Protein AF-A0A9D5JSY5-F1 (afdb_monomer_lite)

Organism: NCBI:txid2044937

Structure (mmCIF, N/CA/C/O backbone):
data_AF-A0A9D5JSY5-F1
#
_entry.id   AF-A0A9D5JSY5-F1
#
loop_
_atom_site.group_PDB
_atom_site.id
_atom_site.type_symbol
_atom_site.label_atom_id
_atom_site.label_alt_id
_atom_site.label_comp_id
_atom_site.label_asym_id
_atom_site.label_entity_id
_atom_site.label_seq_id
_atom_site.pdbx_PDB_ins_code
_atom_site.Cartn_x
_atom_site.Cartn_y
_atom_site.Cartn_z
_atom_site.occupancy
_atom_site.B_iso_or_equiv
_atom_site.auth_seq_id
_atom_site.auth_comp_id
_atom_site.auth_asym_id
_atom_site.auth_atom_id
_atom_site.pdbx_PDB_model_num
ATOM 1 N N . MET A 1 1 ? 16.427 16.796 17.371 1.00 34.31 1 MET A N 1
ATOM 2 C CA . MET A 1 1 ? 15.281 15.910 17.068 1.00 34.31 1 MET A CA 1
ATOM 3 C C . MET A 1 1 ? 15.220 15.735 15.562 1.00 34.31 1 MET A C 1
ATOM 5 O O . MET A 1 1 ? 14.958 16.709 14.866 1.00 34.31 1 MET A O 1
ATOM 9 N N . ALA A 1 2 ? 15.562 14.553 15.049 1.00 29.58 2 ALA A N 1
ATOM 10 C CA . ALA A 1 2 ? 15.506 14.285 13.617 1.00 29.58 2 ALA A CA 1
ATOM 11 C C . ALA A 1 2 ? 14.039 14.309 13.170 1.00 29.58 2 ALA A C 1
ATOM 13 O O . ALA A 1 2 ? 13.229 13.521 13.663 1.00 29.58 2 ALA A O 1
ATOM 14 N N . LYS A 1 3 ? 13.684 15.231 12.267 1.00 28.62 3 LYS A N 1
ATOM 15 C CA . LYS A 1 3 ? 12.436 15.131 11.511 1.00 28.62 3 LYS A CA 1
ATOM 16 C C . LYS A 1 3 ? 12.515 13.797 10.770 1.00 28.62 3 LYS A C 1
ATOM 18 O O . LYS A 1 3 ? 13.276 13.688 9.816 1.00 28.62 3 LYS A O 1
ATOM 23 N N . LYS A 1 4 ? 11.788 12.774 11.237 1.00 30.14 4 LYS A N 1
ATOM 24 C CA . LYS A 1 4 ? 11.499 11.594 10.416 1.00 30.14 4 LYS A CA 1
ATOM 25 C C . LYS A 1 4 ? 10.895 12.149 9.136 1.00 30.14 4 LYS A C 1
ATOM 27 O O . LYS A 1 4 ? 9.789 12.689 9.187 1.00 30.14 4 LYS A O 1
ATOM 32 N N . SER A 1 5 ? 11.650 12.108 8.037 1.00 33.50 5 SER A N 1
ATOM 33 C CA . SER A 1 5 ? 11.056 12.351 6.735 1.00 33.50 5 SER A CA 1
ATOM 34 C C . SER A 1 5 ? 9.913 11.348 6.651 1.00 33.50 5 SER A C 1
ATOM 36 O O . SER A 1 5 ? 10.078 10.162 6.955 1.00 33.50 5 SER A O 1
ATOM 38 N N . GLN A 1 6 ? 8.702 11.844 6.421 1.00 36.25 6 GL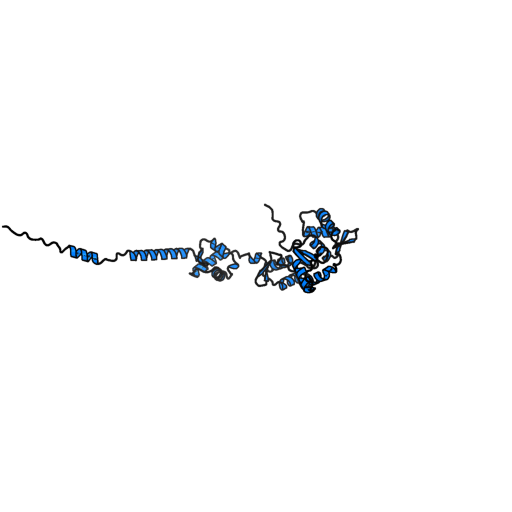N A N 1
ATOM 39 C CA . GLN A 1 6 ? 7.595 10.976 6.075 1.00 36.25 6 GLN A CA 1
ATOM 40 C C . GLN A 1 6 ? 7.955 10.413 4.702 1.00 36.25 6 GLN A C 1
ATOM 42 O O . GLN A 1 6 ? 7.540 10.953 3.684 1.00 36.25 6 GLN A O 1
ATOM 47 N N . GLN A 1 7 ? 8.794 9.372 4.680 1.00 40.00 7 GLN A N 1
ATOM 48 C CA . GLN A 1 7 ? 8.846 8.436 3.573 1.00 40.00 7 GLN A CA 1
ATOM 49 C C . GLN A 1 7 ? 7.391 8.080 3.287 1.00 40.00 7 GLN A C 1
ATOM 51 O O . GLN A 1 7 ? 6.660 7.654 4.187 1.00 40.00 7 GLN A O 1
ATOM 56 N N . SER A 1 8 ? 6.951 8.380 2.067 1.00 52.75 8 SER A N 1
ATOM 57 C CA . SER A 1 8 ? 5.656 7.978 1.546 1.00 52.75 8 SER A CA 1
ATOM 58 C C . SER A 1 8 ? 5.491 6.497 1.851 1.00 52.75 8 SER A C 1
ATOM 60 O O . SER A 1 8 ? 6.208 5.671 1.304 1.00 52.75 8 SER A O 1
ATOM 62 N N . SER A 1 9 ? 4.591 6.155 2.766 1.00 61.28 9 SER A N 1
ATOM 63 C CA . SER A 1 9 ? 4.388 4.784 3.242 1.00 61.28 9 SER A CA 1
ATOM 64 C C . SER A 1 9 ? 3.683 3.892 2.207 1.00 61.28 9 SER A C 1
ATOM 66 O O . SER A 1 9 ? 2.909 3.014 2.582 1.00 61.28 9 SER A O 1
ATOM 68 N N . GLY A 1 10 ? 3.846 4.205 0.923 1.00 66.25 10 GLY A N 1
ATOM 69 C CA . GLY A 1 10 ? 3.377 3.419 -0.204 1.00 66.25 10 GLY A CA 1
ATOM 70 C C . GLY A 1 10 ? 4.523 2.621 -0.826 1.00 66.25 10 GLY A C 1
ATOM 71 O O . GLY A 1 10 ? 5.670 2.781 -0.408 1.00 66.25 10 GLY A O 1
ATOM 72 N N . PRO A 1 11 ? 4.215 1.782 -1.827 1.00 79.56 11 PRO A N 1
ATOM 73 C CA . PRO A 1 11 ? 5.212 0.957 -2.494 1.00 79.56 11 PRO A CA 1
ATOM 74 C C . PRO A 1 11 ? 6.314 1.831 -3.091 1.00 79.56 11 PRO A C 1
ATOM 76 O O . PRO A 1 11 ? 6.034 2.762 -3.848 1.00 79.56 11 PRO A O 1
ATOM 79 N N . SER A 1 12 ? 7.556 1.533 -2.734 1.00 83.88 12 SER A N 1
ATOM 80 C CA . SER A 1 12 ? 8.729 2.267 -3.197 1.00 83.88 12 SER A CA 1
ATOM 81 C C . SER A 1 12 ? 9.326 1.611 -4.441 1.00 83.88 12 SER A C 1
ATOM 83 O O . SER A 1 12 ? 9.603 0.407 -4.464 1.00 83.88 12 SER A O 1
ATOM 85 N N . TYR A 1 13 ? 9.523 2.412 -5.486 1.00 86.31 13 TYR A N 1
ATOM 86 C CA . TYR A 1 13 ? 10.281 2.011 -6.668 1.00 86.31 13 TYR A CA 1
ATOM 87 C C . TYR A 1 13 ? 11.777 2.132 -6.398 1.00 86.31 13 TYR A C 1
ATOM 89 O O . TYR A 1 13 ? 12.223 3.055 -5.711 1.00 86.31 13 TYR A O 1
ATOM 97 N N . SER A 1 14 ? 12.564 1.229 -6.981 1.00 90.69 14 SER A N 1
ATOM 98 C CA . SER A 1 14 ? 13.990 1.497 -7.148 1.00 90.69 14 SER A CA 1
ATOM 99 C C . SER A 1 14 ? 14.195 2.620 -8.170 1.00 90.69 14 SER A C 1
ATOM 101 O O . SER A 1 14 ? 13.324 2.898 -8.995 1.00 90.69 14 SER A O 1
ATOM 103 N N . LEU A 1 15 ? 15.372 3.246 -8.157 1.00 91.94 15 LEU A N 1
ATOM 104 C CA . LEU A 1 15 ? 15.733 4.235 -9.173 1.00 91.94 15 LEU A CA 1
ATOM 105 C C . LEU A 1 15 ? 15.670 3.646 -10.593 1.00 91.94 15 LEU A C 1
ATOM 107 O O . LEU A 1 15 ? 15.168 4.284 -11.511 1.00 91.94 15 LEU A O 1
ATOM 111 N N . LEU A 1 16 ? 16.123 2.401 -10.763 1.00 93.19 16 LEU A N 1
ATOM 112 C CA . LEU A 1 16 ? 16.048 1.699 -12.043 1.00 93.19 16 LEU A CA 1
ATOM 113 C C . LEU A 1 16 ? 14.594 1.510 -12.498 1.00 93.19 16 LEU A C 1
ATOM 115 O O . LEU A 1 16 ? 14.282 1.746 -13.661 1.00 93.19 16 LEU A O 1
ATOM 119 N N . ALA A 1 17 ? 13.716 1.089 -11.586 1.00 91.88 17 ALA A N 1
ATOM 120 C CA . ALA A 1 17 ? 12.298 0.897 -11.866 1.00 91.88 17 ALA A CA 1
ATOM 121 C C . ALA A 1 17 ? 11.601 2.214 -12.228 1.00 91.88 17 ALA A C 1
ATOM 123 O O . ALA A 1 17 ? 10.789 2.232 -13.150 1.00 91.88 17 ALA A O 1
ATOM 124 N N . LEU A 1 18 ? 11.949 3.314 -11.548 1.00 92.12 18 LEU A N 1
ATOM 125 C CA . LEU A 1 18 ? 11.434 4.639 -11.886 1.00 92.12 18 LEU A CA 1
ATOM 126 C C . LEU A 1 18 ? 11.835 5.029 -13.314 1.00 92.12 18 LEU A C 1
ATOM 128 O O . LEU A 1 18 ? 10.960 5.318 -14.119 1.00 92.12 18 LEU A O 1
ATOM 132 N N . LEU A 1 19 ? 13.122 4.929 -13.663 1.00 94.25 19 LEU A N 1
ATOM 133 C CA . LEU A 1 19 ? 13.606 5.262 -15.010 1.00 94.25 19 LEU A CA 1
ATOM 134 C C . LEU A 1 19 ? 12.947 4.408 -16.101 1.00 94.25 19 LEU A C 1
ATOM 136 O O . LEU A 1 19 ? 12.544 4.933 -17.139 1.00 94.25 19 LEU A O 1
ATOM 140 N N . LYS A 1 20 ? 12.800 3.095 -15.869 1.00 94.12 20 LYS A N 1
ATOM 141 C CA . LYS A 1 20 ? 12.097 2.217 -16.815 1.00 94.12 20 LYS A CA 1
ATOM 142 C C . LYS A 1 20 ? 10.648 2.644 -17.003 1.00 94.12 20 LYS A C 1
ATOM 144 O O . LYS A 1 20 ? 10.174 2.713 -18.127 1.00 94.12 20 LYS A O 1
ATOM 149 N N . ARG A 1 21 ? 9.948 2.944 -15.912 1.00 90.38 21 ARG A N 1
ATOM 150 C CA . ARG A 1 21 ? 8.556 3.390 -15.945 1.00 90.38 21 ARG A CA 1
ATOM 151 C C . ARG A 1 21 ? 8.402 4.699 -16.721 1.00 90.38 21 ARG A C 1
ATOM 153 O O . ARG A 1 21 ? 7.521 4.785 -17.567 1.00 90.38 21 ARG A O 1
ATOM 160 N N . THR A 1 22 ? 9.253 5.688 -16.462 1.00 91.12 22 THR A N 1
ATOM 161 C CA . THR A 1 22 ? 9.218 6.983 -17.156 1.00 91.12 22 THR A CA 1
ATOM 162 C C . THR A 1 22 ? 9.402 6.797 -18.660 1.00 91.12 22 THR A C 1
ATOM 164 O O . THR A 1 22 ? 8.579 7.257 -19.445 1.00 91.12 22 THR A O 1
ATOM 1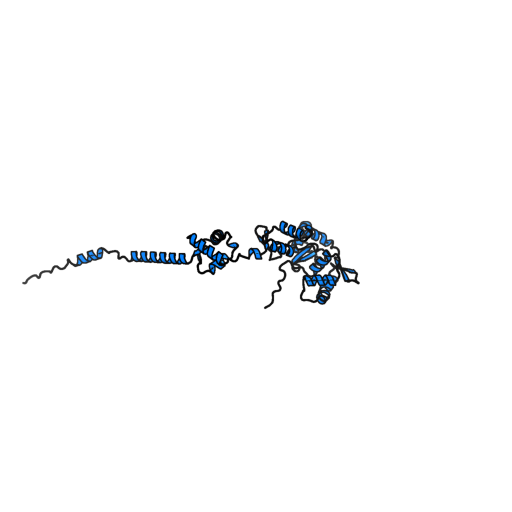67 N N . LEU A 1 23 ? 10.407 6.021 -19.074 1.00 92.75 23 LEU A N 1
ATOM 168 C CA . LEU A 1 23 ? 10.639 5.738 -20.493 1.00 92.75 23 LEU A CA 1
ATOM 169 C C . LEU A 1 23 ? 9.567 4.850 -21.127 1.00 92.75 23 LEU A C 1
ATOM 171 O O . LEU A 1 23 ? 9.341 4.944 -22.327 1.00 92.75 23 LEU A O 1
ATOM 175 N N . PHE A 1 24 ? 8.889 4.004 -20.353 1.00 89.88 24 PHE A N 1
ATOM 176 C CA . PHE A 1 24 ? 7.738 3.261 -20.857 1.00 89.88 24 PHE A CA 1
ATOM 177 C C . PHE A 1 24 ? 6.562 4.197 -21.169 1.00 89.88 24 PHE A C 1
ATOM 179 O O . PHE A 1 24 ? 5.918 4.043 -22.199 1.00 89.88 24 PHE A O 1
ATOM 186 N N . LEU A 1 25 ? 6.294 5.175 -20.297 1.00 87.00 25 LEU A N 1
ATOM 187 C CA . LEU A 1 25 ? 5.181 6.117 -20.457 1.00 87.00 25 LEU A CA 1
ATOM 188 C C . LEU A 1 25 ? 5.419 7.145 -21.570 1.00 87.00 25 LEU A C 1
ATOM 190 O O . LEU A 1 25 ? 4.466 7.541 -22.236 1.00 87.00 25 LEU A O 1
ATOM 194 N N . HIS A 1 26 ? 6.666 7.583 -21.756 1.00 88.56 26 HIS A N 1
ATOM 195 C CA . HIS A 1 26 ? 7.022 8.623 -22.728 1.00 88.56 26 HIS A CA 1
ATOM 196 C C . HIS A 1 26 ? 7.614 8.083 -24.036 1.00 88.56 26 HIS A C 1
ATOM 198 O O . HIS A 1 26 ? 7.855 8.869 -24.946 1.00 88.56 26 HIS A O 1
ATOM 204 N N . GLU A 1 27 ? 7.846 6.768 -24.137 1.00 88.62 27 GLU A N 1
ATOM 205 C CA . GLU A 1 27 ? 8.573 6.053 -25.207 1.00 88.62 27 GLU A CA 1
ATOM 206 C C . GLU A 1 27 ? 10.061 6.435 -25.330 1.00 88.62 27 GLU A C 1
ATOM 208 O O . GLU A 1 27 ? 10.935 5.565 -25.425 1.00 88.62 27 GLU A O 1
ATOM 213 N N . THR A 1 28 ? 10.356 7.732 -25.287 1.00 91.81 28 THR A N 1
ATOM 214 C CA . THR A 1 28 ? 11.687 8.334 -25.294 1.00 91.81 28 THR A CA 1
ATOM 215 C C . THR A 1 28 ? 11.740 9.506 -24.322 1.00 91.81 28 THR A C 1
ATOM 217 O O . THR A 1 28 ? 10.750 10.215 -24.167 1.00 91.81 28 THR A O 1
ATOM 220 N N . SER A 1 29 ? 12.888 9.750 -23.698 1.00 94.00 29 SER A N 1
ATOM 221 C CA . SER A 1 29 ? 13.100 10.949 -22.879 1.00 94.00 29 SER A CA 1
ATOM 222 C C . SER A 1 29 ? 14.578 11.317 -22.856 1.00 94.00 29 SER A C 1
ATOM 224 O O . SER A 1 29 ? 15.447 10.447 -22.995 1.00 94.00 29 SER A O 1
ATOM 226 N N . ASN A 1 30 ? 14.865 12.610 -22.726 1.00 94.44 30 ASN A N 1
ATOM 227 C CA . ASN A 1 30 ? 16.237 13.085 -22.606 1.00 94.44 30 ASN A CA 1
ATOM 228 C C . ASN A 1 30 ? 16.751 12.937 -21.165 1.00 94.44 30 ASN A C 1
ATOM 230 O O . ASN A 1 30 ? 16.009 12.713 -20.208 1.00 94.44 30 ASN A O 1
ATOM 234 N N . LEU A 1 31 ? 18.067 13.046 -21.008 1.00 93.56 31 LEU A N 1
ATOM 235 C CA . LEU A 1 31 ? 18.718 12.856 -19.715 1.00 93.56 31 LEU A CA 1
ATOM 236 C C . LEU A 1 31 ? 18.277 13.880 -18.645 1.00 93.56 31 LEU A C 1
ATOM 238 O O . LEU A 1 31 ? 18.272 13.545 -17.460 1.00 93.56 31 LEU A O 1
ATOM 242 N N . ASP A 1 32 ? 17.928 15.104 -19.046 1.00 93.44 32 ASP A N 1
ATOM 243 C CA . ASP A 1 32 ? 17.522 16.173 -18.127 1.00 93.44 32 ASP A CA 1
ATOM 244 C C . ASP A 1 32 ? 16.113 15.936 -17.565 1.00 93.44 32 ASP A C 1
ATOM 246 O O . ASP A 1 32 ? 15.929 15.995 -16.351 1.00 93.44 32 ASP A O 1
ATOM 250 N N . GLU A 1 33 ? 15.157 15.553 -18.411 1.00 93.81 33 GLU A N 1
ATOM 251 C CA . GLU A 1 33 ? 13.797 15.155 -18.018 1.00 93.81 33 GLU A CA 1
ATOM 252 C C . GLU A 1 33 ? 13.808 13.948 -17.075 1.00 93.81 33 GLU A C 1
ATOM 254 O O . GLU A 1 33 ? 13.114 13.927 -16.058 1.00 93.81 33 GLU A O 1
ATOM 259 N N . LEU A 1 34 ? 14.642 12.945 -17.367 1.00 94.19 34 LEU A N 1
ATOM 260 C CA . LEU A 1 34 ? 14.797 11.785 -16.491 1.00 94.19 34 LEU A CA 1
ATOM 261 C C . LEU A 1 34 ? 15.370 12.179 -15.124 1.00 94.19 34 LEU A C 1
ATOM 263 O O . LEU A 1 34 ? 14.953 11.632 -14.103 1.00 94.19 34 LEU A O 1
ATOM 267 N N . ALA A 1 35 ? 16.323 13.112 -15.081 1.00 94.75 35 ALA A N 1
ATOM 268 C CA . ALA A 1 35 ? 16.857 13.626 -13.824 1.00 94.75 35 ALA A CA 1
ATOM 269 C C . ALA A 1 35 ? 15.815 14.447 -13.048 1.00 94.75 35 ALA A C 1
ATOM 271 O O . ALA A 1 35 ? 15.782 14.361 -11.817 1.00 94.75 35 ALA A O 1
ATOM 272 N N . GLU A 1 36 ? 14.958 15.192 -13.749 1.00 93.81 36 GLU A N 1
ATOM 273 C CA . GLU A 1 36 ? 13.850 15.941 -13.158 1.00 93.81 36 GLU A CA 1
ATOM 274 C C . GLU A 1 36 ? 12.823 15.015 -12.505 1.00 93.81 36 GLU A C 1
ATOM 276 O O . GLU A 1 36 ? 12.535 15.148 -11.314 1.00 93.81 36 GLU A O 1
ATOM 281 N N . GLU A 1 37 ? 12.376 13.992 -13.231 1.00 92.31 37 GLU A N 1
ATOM 282 C CA . GLU A 1 37 ? 11.442 12.995 -12.710 1.00 92.31 37 GLU A CA 1
ATOM 283 C C . GLU A 1 37 ? 12.036 12.251 -11.503 1.00 92.31 37 GLU A C 1
ATOM 285 O O . GLU A 1 37 ? 11.366 12.016 -10.492 1.00 92.31 37 GLU A O 1
ATOM 290 N N . VAL A 1 38 ? 13.330 11.917 -11.562 1.00 92.94 38 VAL A N 1
ATOM 291 C CA . VAL A 1 38 ? 14.023 11.310 -10.424 1.00 92.94 38 VAL A CA 1
ATOM 292 C C . VAL A 1 38 ? 14.009 12.241 -9.227 1.00 92.94 38 VAL A C 1
ATOM 294 O O . VAL A 1 38 ? 13.643 11.765 -8.162 1.00 92.94 38 VAL A O 1
ATOM 297 N N . HIS A 1 39 ? 14.350 13.521 -9.386 1.00 93.19 39 HIS A N 1
ATOM 298 C CA . HIS A 1 39 ? 14.345 14.514 -8.308 1.00 93.19 39 HIS A CA 1
ATOM 299 C C . HIS A 1 39 ? 12.951 14.695 -7.678 1.00 93.19 39 HIS A C 1
ATOM 301 O O . HIS A 1 39 ? 12.804 14.751 -6.452 1.00 93.19 39 HIS A O 1
ATOM 307 N N . ASP A 1 40 ? 11.900 14.734 -8.494 1.00 89.81 40 ASP A N 1
ATOM 308 C CA . ASP A 1 40 ? 10.530 14.952 -8.028 1.00 89.81 40 ASP A CA 1
ATOM 309 C C . ASP A 1 40 ? 9.961 13.772 -7.235 1.00 89.81 40 ASP A C 1
ATOM 311 O O . ASP A 1 40 ? 9.174 13.965 -6.291 1.00 89.81 40 ASP A O 1
ATOM 315 N N . TYR A 1 41 ? 10.407 12.555 -7.547 1.00 85.56 41 TYR A N 1
ATOM 316 C CA . TYR A 1 41 ? 9.988 11.339 -6.853 1.00 85.56 41 TYR A CA 1
ATOM 317 C C . TYR A 1 41 ? 10.941 10.908 -5.732 1.00 85.56 41 TYR A C 1
ATOM 319 O O . TYR A 1 41 ? 10.486 10.408 -4.698 1.00 85.56 41 TYR A O 1
ATOM 327 N N . MET A 1 42 ? 12.249 11.107 -5.888 1.00 87.69 42 MET A N 1
ATOM 328 C CA . MET A 1 42 ? 13.295 10.690 -4.950 1.00 87.69 42 MET A CA 1
ATOM 329 C C . MET A 1 42 ? 14.484 11.672 -4.938 1.00 87.69 42 MET A C 1
ATOM 331 O O . MET A 1 42 ? 14.637 12.504 -5.807 1.00 87.69 42 MET A O 1
ATOM 335 N N . LEU A 1 43 ? 15.352 11.619 -3.922 1.00 88.94 43 LEU A N 1
ATOM 336 C CA . LEU A 1 43 ? 16.570 12.459 -3.866 1.00 88.94 43 LEU A CA 1
ATOM 337 C C . LEU A 1 43 ? 16.339 13.992 -3.925 1.00 88.94 43 LEU A C 1
ATOM 339 O O . LEU A 1 43 ? 17.220 14.725 -4.363 1.00 88.94 43 LEU A O 1
ATOM 343 N N . LYS A 1 44 ? 15.197 14.488 -3.421 1.00 89.88 44 LYS A N 1
ATOM 344 C CA . LYS A 1 44 ? 14.819 15.927 -3.353 1.00 89.88 44 LYS A CA 1
ATOM 345 C C . LYS A 1 44 ? 15.832 16.847 -2.665 1.00 89.88 44 LYS A C 1
ATOM 347 O O . LYS A 1 44 ? 15.691 18.064 -2.676 1.00 89.88 44 LYS A O 1
ATOM 352 N N . ASP A 1 45 ? 16.772 16.263 -1.938 1.00 91.00 45 ASP A N 1
ATOM 353 C CA . ASP A 1 45 ? 17.835 16.942 -1.213 1.00 91.00 45 ASP A CA 1
ATOM 354 C C . ASP A 1 45 ? 19.112 17.145 -2.046 1.00 91.00 45 ASP A C 1
ATOM 356 O O . ASP A 1 45 ? 20.022 17.839 -1.591 1.00 91.00 45 ASP A O 1
ATOM 360 N N . GLN A 1 46 ? 19.192 16.569 -3.248 1.00 90.94 46 GLN A N 1
ATOM 361 C CA . GLN A 1 46 ? 20.357 16.645 -4.133 1.00 90.94 46 GLN A CA 1
ATOM 362 C C . GLN A 1 46 ? 20.098 17.585 -5.312 1.00 90.94 46 GLN A C 1
ATOM 364 O O . GLN A 1 46 ? 18.959 17.777 -5.729 1.00 90.94 46 GLN A O 1
ATOM 369 N N . SER A 1 47 ? 21.155 18.188 -5.863 1.00 93.00 47 SER A N 1
ATOM 370 C CA . SER A 1 47 ? 21.008 19.028 -7.057 1.00 93.00 47 SER A CA 1
ATOM 371 C C . SER A 1 47 ? 20.752 18.181 -8.306 1.00 93.00 47 SER A C 1
ATOM 373 O O . SER A 1 47 ? 21.231 17.049 -8.403 1.00 93.00 47 SER A O 1
ATOM 375 N N . TYR A 1 48 ? 20.061 18.756 -9.297 1.00 92.06 48 TYR A N 1
ATOM 376 C CA . TYR A 1 48 ? 19.806 18.100 -10.585 1.00 92.06 48 TYR A CA 1
ATOM 377 C C . TYR A 1 48 ? 21.088 17.574 -11.244 1.00 92.06 48 TYR A C 1
ATOM 379 O O . TYR A 1 48 ? 21.132 16.418 -11.652 1.00 92.06 48 TYR A O 1
ATOM 387 N N . GLU A 1 49 ? 22.166 18.367 -11.256 1.00 92.56 49 GLU A N 1
ATOM 388 C CA . GLU A 1 49 ? 23.470 17.947 -11.800 1.00 92.56 49 GLU A CA 1
ATOM 389 C C . GLU A 1 49 ? 24.035 16.710 -11.080 1.00 92.56 49 GLU A C 1
ATOM 391 O O . GLU A 1 49 ? 24.538 15.785 -11.711 1.00 92.56 49 GLU A O 1
ATOM 396 N N . GLN A 1 50 ? 23.904 16.636 -9.750 1.00 93.19 50 GLN A N 1
ATOM 397 C CA . GLN A 1 50 ? 24.364 15.471 -8.991 1.00 93.19 50 GLN A CA 1
ATOM 398 C C . GLN A 1 50 ? 23.523 14.230 -9.288 1.00 93.19 50 GLN A C 1
ATOM 400 O O . GLN A 1 50 ? 24.082 13.139 -9.406 1.00 93.19 50 GLN A O 1
ATOM 405 N N . ILE A 1 51 ? 22.201 14.387 -9.398 1.00 93.81 51 ILE A N 1
ATOM 406 C CA . ILE A 1 51 ? 21.277 13.297 -9.737 1.00 93.81 51 ILE A CA 1
ATOM 407 C C . ILE A 1 51 ? 21.612 12.742 -11.124 1.00 93.81 51 ILE A C 1
ATOM 409 O O . ILE A 1 51 ? 21.791 11.528 -11.281 1.00 93.81 51 ILE A O 1
ATOM 413 N N . LYS A 1 52 ? 21.772 13.645 -12.093 1.00 93.50 52 LYS A N 1
ATOM 414 C CA . LYS A 1 52 ? 22.133 13.357 -13.479 1.00 93.50 52 LYS A CA 1
ATOM 415 C C . LYS A 1 52 ? 23.441 12.568 -13.575 1.00 93.50 52 LYS A C 1
ATOM 417 O O . LYS A 1 52 ? 23.423 11.417 -14.015 1.00 93.50 52 LYS A O 1
ATOM 422 N N . ASP A 1 53 ? 24.540 13.135 -13.082 1.00 93.12 53 ASP A N 1
ATOM 423 C CA . ASP A 1 53 ? 25.886 12.593 -13.306 1.00 93.12 53 ASP A CA 1
ATOM 424 C C . ASP A 1 53 ? 26.194 11.364 -12.441 1.00 93.12 53 ASP A C 1
ATOM 426 O O . ASP A 1 53 ? 26.891 10.441 -12.870 1.00 93.12 53 ASP A O 1
ATOM 430 N N . ARG A 1 54 ? 25.708 11.329 -11.191 1.00 93.88 54 ARG A N 1
ATOM 431 C CA . ARG A 1 54 ? 26.067 10.253 -10.247 1.00 93.88 54 ARG A CA 1
ATOM 432 C C . ARG A 1 54 ? 25.132 9.057 -10.295 1.00 93.88 54 ARG A C 1
ATOM 434 O O . ARG A 1 54 ? 25.564 7.967 -9.916 1.00 93.88 54 ARG A O 1
ATOM 441 N N . TYR A 1 55 ? 23.883 9.239 -10.719 1.00 94.06 55 TYR A N 1
ATOM 442 C CA . TYR A 1 55 ? 22.874 8.187 -10.616 1.00 94.06 55 TYR A CA 1
ATOM 443 C C . TYR A 1 55 ? 22.224 7.859 -11.954 1.00 94.06 55 TYR A C 1
ATOM 445 O O . TYR A 1 55 ? 22.305 6.706 -12.377 1.00 94.06 55 TYR A O 1
ATOM 453 N N . VAL A 1 56 ? 21.624 8.838 -12.636 1.00 94.56 56 VAL A N 1
ATOM 454 C CA . VAL A 1 56 ? 20.852 8.575 -13.861 1.00 94.56 56 VAL A CA 1
ATOM 455 C C . VAL A 1 56 ? 21.768 8.112 -14.989 1.00 94.56 56 VAL A C 1
ATOM 457 O O . VAL A 1 56 ? 21.629 6.985 -15.469 1.00 94.56 56 VAL A O 1
ATOM 460 N N . GLN A 1 57 ? 22.767 8.917 -15.354 1.00 94.31 57 GLN A N 1
ATOM 461 C CA . GLN A 1 57 ? 23.663 8.608 -16.466 1.00 94.31 57 GLN A CA 1
ATOM 462 C C . GLN A 1 57 ? 24.396 7.263 -16.279 1.00 94.31 57 GLN A C 1
ATOM 464 O O . GLN A 1 57 ? 24.372 6.449 -17.209 1.00 94.31 57 GLN A O 1
ATOM 469 N N . PRO A 1 58 ? 24.978 6.932 -15.105 1.00 94.88 58 PRO A N 1
ATOM 470 C CA . PRO A 1 58 ? 25.618 5.634 -14.907 1.00 94.88 58 PRO A CA 1
ATOM 471 C C . PRO A 1 58 ? 24.663 4.442 -15.012 1.00 94.88 58 PRO A C 1
ATOM 473 O O . PRO A 1 58 ? 25.098 3.370 -15.430 1.00 94.88 58 PRO A O 1
ATOM 476 N N . ILE A 1 59 ? 23.393 4.586 -14.619 1.00 94.44 59 ILE A N 1
ATOM 477 C CA . ILE A 1 59 ? 22.405 3.503 -14.726 1.00 94.44 59 ILE A CA 1
ATOM 478 C C . ILE A 1 59 ? 22.033 3.259 -16.185 1.00 94.44 59 ILE A C 1
ATOM 480 O O . ILE A 1 59 ? 22.032 2.103 -16.610 1.00 94.44 59 ILE A O 1
ATOM 484 N N . LEU A 1 60 ? 21.778 4.330 -16.941 1.00 94.31 60 LEU A N 1
ATOM 485 C CA . LEU A 1 60 ? 21.421 4.247 -18.358 1.00 94.31 60 LEU A CA 1
ATOM 486 C C . LEU A 1 60 ? 22.519 3.558 -19.182 1.00 94.31 60 LEU A C 1
ATOM 488 O O . LEU A 1 60 ? 22.223 2.672 -19.973 1.00 94.31 60 LEU A O 1
ATOM 492 N N . HIS A 1 61 ? 23.792 3.870 -18.922 1.00 93.75 61 HIS A N 1
ATOM 493 C CA . HIS A 1 61 ? 24.916 3.269 -19.652 1.00 93.75 61 HIS A CA 1
ATOM 494 C C . HIS A 1 61 ? 25.235 1.826 -19.234 1.00 93.75 61 HIS A C 1
ATOM 496 O O . HIS A 1 61 ? 25.773 1.055 -20.027 1.00 93.75 61 HIS A O 1
ATOM 502 N N . LYS A 1 62 ? 24.980 1.452 -17.972 1.00 93.19 62 LYS A N 1
ATOM 503 C CA . LYS A 1 62 ? 25.351 0.125 -17.446 1.00 93.19 62 LYS A CA 1
ATOM 504 C C . LYS A 1 62 ? 24.272 -0.930 -17.642 1.00 93.19 62 LYS A C 1
ATOM 506 O O . LYS A 1 62 ? 24.603 -2.115 -17.619 1.00 93.19 62 LYS A O 1
ATOM 511 N N . ASN A 1 63 ? 23.003 -0.536 -17.751 1.00 92.31 63 ASN A N 1
ATOM 512 C CA . ASN A 1 63 ? 21.899 -1.485 -17.821 1.00 92.31 63 ASN A CA 1
ATOM 513 C C . ASN A 1 63 ? 21.427 -1.683 -19.276 1.00 92.31 63 ASN A C 1
ATOM 515 O O . ASN A 1 63 ? 21.002 -0.717 -19.907 1.00 92.31 63 ASN A O 1
ATOM 519 N N . PRO A 1 64 ? 21.423 -2.927 -19.795 1.00 92.12 64 PRO A N 1
ATOM 520 C CA . PRO A 1 64 ? 21.000 -3.230 -21.166 1.00 92.12 64 PRO A CA 1
ATOM 521 C C . PRO A 1 64 ? 19.505 -2.989 -21.436 1.00 92.12 64 PRO A C 1
ATOM 523 O O . PRO A 1 64 ? 19.067 -3.095 -22.582 1.00 92.12 64 PRO A O 1
ATOM 526 N N . SER A 1 65 ? 18.702 -2.666 -20.416 1.00 92.00 65 SER A N 1
ATOM 527 C CA . SER A 1 65 ? 17.305 -2.266 -20.595 1.00 92.00 65 SER A CA 1
ATOM 528 C C . SER A 1 65 ? 17.146 -0.910 -21.285 1.00 92.00 65 SER A C 1
ATOM 530 O O . SER A 1 65 ? 16.039 -0.574 -21.698 1.00 92.00 65 SER A O 1
ATOM 532 N N . PHE A 1 66 ? 18.219 -0.122 -21.376 1.00 93.75 66 PHE A N 1
ATOM 533 C CA . PHE A 1 66 ? 18.212 1.203 -21.983 1.00 93.75 66 PHE A CA 1
ATOM 534 C C . PHE A 1 66 ? 19.064 1.228 -23.245 1.00 93.75 66 PHE A C 1
ATOM 536 O O . PHE A 1 66 ? 20.098 0.567 -23.344 1.00 93.75 66 PHE A O 1
ATOM 543 N N . ARG A 1 67 ? 18.616 2.015 -24.217 1.00 93.50 67 ARG A N 1
ATOM 544 C CA . ARG A 1 67 ? 19.345 2.280 -25.449 1.00 93.50 67 ARG A CA 1
ATOM 545 C C . ARG A 1 67 ? 19.264 3.760 -25.771 1.00 93.50 67 ARG A C 1
ATOM 547 O O . ARG A 1 67 ? 18.177 4.332 -25.790 1.00 93.50 67 ARG A O 1
ATOM 554 N N . GLU A 1 68 ? 20.412 4.335 -26.076 1.00 92.94 68 GLU A N 1
ATOM 555 C CA . GLU A 1 68 ? 20.506 5.674 -26.632 1.00 92.94 68 GLU A CA 1
ATOM 556 C C . GLU A 1 68 ? 20.061 5.655 -28.101 1.00 92.94 68 GLU A C 1
ATOM 558 O O . GLU A 1 68 ? 20.464 4.785 -28.884 1.00 92.94 68 GLU A O 1
ATOM 563 N N . VAL A 1 69 ? 19.144 6.557 -28.445 1.00 90.56 69 VAL A N 1
ATOM 564 C CA . VAL A 1 69 ? 18.575 6.695 -29.794 1.00 90.56 69 VAL A CA 1
ATOM 565 C C . VAL A 1 69 ? 19.299 7.792 -30.559 1.00 90.56 69 VAL A C 1
ATOM 567 O O . VAL A 1 69 ? 19.619 7.599 -31.729 1.00 90.56 69 VAL A O 1
ATOM 570 N N . GLU A 1 70 ? 19.584 8.907 -29.884 1.00 86.50 70 GLU A N 1
ATOM 571 C CA . GLU A 1 70 ? 20.225 10.088 -30.460 1.00 86.50 70 GLU A CA 1
ATOM 572 C C . GLU A 1 70 ? 21.325 10.602 -29.523 1.00 86.50 70 GLU A C 1
ATOM 574 O O . GLU A 1 70 ? 21.042 11.224 -28.498 1.00 86.50 70 GLU A O 1
ATOM 579 N N . GLU A 1 71 ? 22.587 10.351 -29.889 1.00 78.00 71 GLU A N 1
ATOM 580 C CA . GLU A 1 71 ? 23.768 10.700 -29.077 1.00 78.00 71 GLU A CA 1
ATOM 581 C C . GLU A 1 71 ? 23.932 12.216 -28.875 1.00 78.00 71 GLU A C 1
ATOM 583 O O . GLU A 1 71 ? 24.455 12.673 -27.862 1.00 78.00 71 GLU A O 1
ATOM 588 N N . THR A 1 72 ? 23.479 13.034 -29.830 1.00 78.00 72 THR A N 1
ATOM 589 C CA . THR A 1 72 ? 23.613 14.497 -29.750 1.00 78.00 72 THR A CA 1
ATOM 590 C C . THR A 1 72 ? 22.654 15.130 -28.748 1.00 78.00 72 THR A C 1
ATOM 592 O O . THR A 1 72 ? 22.989 16.152 -28.151 1.00 78.00 72 THR A O 1
ATOM 595 N N . GLU A 1 73 ? 21.480 14.529 -28.555 1.00 80.38 73 GLU A N 1
ATOM 596 C CA . GLU A 1 73 ? 20.425 15.039 -27.672 1.00 80.38 73 GLU A CA 1
ATOM 597 C C . GLU A 1 73 ? 20.319 14.237 -26.361 1.00 80.38 73 GLU A C 1
ATOM 599 O O . GLU A 1 73 ? 19.526 14.579 -25.486 1.00 80.38 73 GLU A O 1
ATOM 604 N N . ASN A 1 74 ? 21.158 13.204 -26.183 1.00 88.38 74 ASN A N 1
ATOM 605 C CA . ASN A 1 74 ? 21.111 12.258 -25.062 1.00 88.38 74 ASN A CA 1
ATOM 606 C C . ASN A 1 74 ? 19.697 11.690 -24.858 1.00 88.38 74 ASN A C 1
ATOM 608 O O . ASN A 1 74 ? 19.184 11.671 -23.734 1.00 88.38 74 ASN A O 1
ATOM 612 N N . VAL A 1 75 ? 19.050 11.270 -25.948 1.00 92.19 75 VAL A N 1
ATOM 613 C CA . VAL A 1 75 ? 17.689 10.720 -25.916 1.00 92.19 75 VAL A CA 1
ATOM 614 C C . VAL A 1 75 ? 17.753 9.214 -25.714 1.00 92.19 75 VAL A C 1
ATOM 616 O O . VAL A 1 75 ? 18.367 8.482 -26.495 1.00 92.19 75 VAL A O 1
ATOM 619 N N . TRP A 1 76 ? 17.076 8.742 -24.673 1.00 94.38 76 TRP A N 1
ATOM 620 C CA . TRP A 1 76 ? 17.062 7.343 -24.265 1.00 94.38 76 TRP A CA 1
ATOM 621 C C . TRP A 1 76 ? 15.703 6.711 -24.509 1.00 94.38 76 TRP A C 1
ATOM 623 O O . TRP A 1 76 ? 14.668 7.365 -24.412 1.00 94.38 76 TRP A O 1
ATOM 633 N N . ARG A 1 77 ? 15.713 5.405 -24.775 1.00 94.31 77 ARG A N 1
ATOM 634 C CA . ARG A 1 77 ? 14.515 4.569 -24.861 1.00 94.31 77 ARG A CA 1
ATOM 635 C C . ARG A 1 77 ? 14.730 3.216 -24.202 1.00 94.31 77 ARG A C 1
ATOM 637 O O . ARG A 1 77 ? 15.866 2.796 -23.966 1.00 94.31 77 ARG A O 1
ATOM 644 N N . LEU A 1 78 ? 13.638 2.495 -23.976 1.00 93.00 78 LEU A N 1
ATOM 645 C CA . LEU A 1 78 ? 13.700 1.102 -23.545 1.00 93.00 78 LEU A CA 1
ATOM 646 C C . LEU A 1 78 ? 14.078 0.153 -24.689 1.00 93.00 78 LEU A C 1
ATOM 648 O O . LEU A 1 78 ? 13.716 0.353 -25.852 1.00 93.00 78 LEU A O 1
ATOM 652 N N . THR A 1 79 ? 14.814 -0.903 -24.353 1.00 92.19 79 THR A N 1
ATOM 653 C CA . THR A 1 79 ? 15.061 -2.024 -25.265 1.00 92.19 79 THR A CA 1
ATOM 654 C C . THR A 1 79 ? 13.869 -2.975 -25.321 1.00 92.19 79 THR A C 1
ATOM 656 O O . THR A 1 79 ? 12.985 -2.964 -24.465 1.00 92.19 79 THR A O 1
ATOM 659 N N . GLU A 1 80 ? 13.824 -3.801 -26.366 1.00 88.12 80 GLU A N 1
ATOM 660 C CA . GLU A 1 80 ? 12.807 -4.845 -26.486 1.00 88.12 80 GLU A CA 1
ATOM 661 C C . GLU A 1 80 ? 13.012 -5.936 -25.425 1.00 88.12 80 GLU A C 1
ATOM 663 O O . GLU A 1 80 ? 14.133 -6.214 -24.991 1.00 88.12 80 GLU A O 1
ATOM 668 N N . GLY A 1 81 ? 11.910 -6.562 -25.010 1.00 83.12 81 GLY A N 1
ATOM 669 C CA . GLY A 1 81 ? 11.922 -7.622 -24.007 1.00 83.12 81 GLY A CA 1
ATOM 670 C C . GLY A 1 81 ? 12.769 -8.830 -24.415 1.00 83.12 81 GLY A C 1
ATOM 671 O O . GLY A 1 81 ? 12.841 -9.203 -25.586 1.00 83.12 81 GLY A O 1
ATOM 672 N N . ASN A 1 82 ? 13.383 -9.491 -23.433 1.00 86.25 82 ASN A N 1
ATOM 673 C CA . ASN A 1 82 ? 14.142 -10.710 -23.685 1.00 86.25 82 ASN A CA 1
ATOM 674 C C . ASN A 1 82 ? 13.185 -11.891 -23.903 1.00 86.25 82 ASN A C 1
ATOM 676 O O . ASN A 1 82 ? 12.408 -12.223 -23.009 1.00 86.25 82 ASN A O 1
ATOM 680 N N . LYS A 1 83 ? 13.299 -12.587 -25.040 1.00 86.25 83 LYS A N 1
ATOM 681 C CA . LYS A 1 83 ? 12.462 -13.758 -25.365 1.00 86.25 83 LYS A CA 1
ATOM 682 C C . LYS A 1 83 ? 12.482 -14.849 -24.290 1.00 86.25 83 LYS A C 1
ATOM 684 O O . LYS A 1 83 ? 11.492 -15.541 -24.081 1.00 86.25 83 LYS A O 1
ATOM 689 N N . ILE A 1 84 ? 13.595 -14.991 -23.566 1.00 84.44 84 ILE A N 1
ATOM 690 C CA . ILE A 1 84 ? 13.718 -15.951 -22.455 1.00 84.44 84 ILE A CA 1
ATOM 691 C C . ILE A 1 84 ? 12.702 -15.645 -21.341 1.00 84.44 84 ILE A C 1
ATOM 693 O O . ILE A 1 84 ? 12.207 -16.554 -20.677 1.00 84.44 84 ILE A O 1
ATOM 697 N N . ASN A 1 85 ? 12.357 -14.372 -21.159 1.00 90.50 85 ASN A N 1
ATOM 698 C CA . ASN A 1 85 ? 11.442 -13.911 -20.124 1.00 90.50 85 ASN A CA 1
ATOM 699 C C . ASN A 1 85 ? 9.979 -13.828 -20.601 1.00 90.50 85 ASN A C 1
ATOM 701 O O . ASN A 1 85 ? 9.125 -13.391 -19.830 1.00 90.50 85 ASN A O 1
ATOM 705 N N . ASP A 1 86 ? 9.645 -14.259 -21.823 1.00 91.62 86 ASP A N 1
ATOM 706 C CA . ASP A 1 86 ? 8.269 -14.180 -22.345 1.00 91.62 86 ASP A CA 1
ATOM 707 C C . ASP A 1 86 ? 7.291 -15.001 -21.497 1.00 91.62 86 ASP A C 1
ATOM 709 O O . ASP A 1 86 ? 6.235 -14.510 -21.106 1.00 91.62 86 ASP A O 1
ATOM 713 N N . SER A 1 87 ? 7.692 -16.201 -21.066 1.00 91.19 87 SER A N 1
ATOM 714 C CA . SER A 1 87 ? 6.877 -17.001 -20.144 1.00 91.19 87 SER A CA 1
ATOM 715 C C . SER A 1 87 ? 6.685 -16.332 -18.780 1.00 91.19 87 SER A C 1
ATOM 717 O O . SER A 1 87 ? 5.695 -16.576 -18.095 1.00 91.19 87 SER A O 1
ATOM 719 N N . ILE A 1 88 ? 7.633 -15.492 -18.350 1.00 93.81 88 ILE A N 1
ATOM 720 C CA . ILE A 1 88 ? 7.505 -14.726 -17.103 1.00 93.81 88 ILE A CA 1
ATOM 721 C C . ILE A 1 88 ? 6.504 -13.597 -17.301 1.00 93.81 88 ILE A C 1
ATOM 723 O O . ILE A 1 88 ? 5.642 -13.390 -16.449 1.00 93.81 88 ILE A O 1
ATOM 727 N N . TYR A 1 89 ? 6.587 -12.905 -18.435 1.00 94.69 89 TYR A N 1
ATOM 728 C CA . TYR A 1 89 ? 5.642 -11.864 -18.809 1.00 94.69 89 TYR A CA 1
ATOM 729 C C . TYR A 1 89 ? 4.202 -12.407 -18.834 1.00 94.69 89 TYR A C 1
ATOM 731 O O . TYR A 1 89 ? 3.321 -11.835 -18.193 1.00 94.69 89 TYR A O 1
ATOM 739 N N . GLU A 1 90 ? 3.978 -13.580 -19.434 1.00 93.94 90 GLU A N 1
ATOM 740 C CA . GLU A 1 90 ? 2.678 -14.270 -19.412 1.00 93.94 90 GLU A CA 1
ATOM 741 C C . GLU A 1 90 ? 2.195 -14.604 -17.991 1.00 93.94 90 GLU A C 1
ATOM 743 O O . GLU A 1 90 ? 1.009 -14.475 -17.678 1.00 93.94 90 GLU A O 1
ATOM 748 N N . VAL A 1 91 ? 3.105 -15.007 -17.095 1.00 94.88 91 VAL A N 1
ATOM 749 C CA . VAL A 1 91 ? 2.778 -15.251 -15.681 1.00 94.88 91 VAL A CA 1
ATOM 750 C C . VAL A 1 91 ? 2.285 -13.970 -15.004 1.00 94.88 91 VAL A C 1
ATOM 752 O O . VAL A 1 91 ? 1.326 -14.033 -14.230 1.00 94.88 91 VAL A O 1
ATOM 755 N N . PHE A 1 92 ? 2.898 -12.820 -15.287 1.00 95.81 92 PHE A N 1
ATOM 756 C CA . PHE A 1 92 ? 2.430 -11.539 -14.762 1.00 95.81 92 PHE A CA 1
ATOM 757 C C . PHE A 1 92 ? 1.074 -11.148 -15.339 1.00 95.81 92 PHE A C 1
ATOM 759 O O . PHE A 1 92 ? 0.160 -10.886 -14.560 1.00 95.81 92 PHE A O 1
ATOM 766 N N . GLN A 1 93 ? 0.913 -11.207 -16.660 1.00 95.00 93 GLN A N 1
ATOM 767 C CA . GLN A 1 93 ? -0.352 -10.921 -17.343 1.00 95.00 93 GLN A CA 1
ATOM 768 C C . GLN A 1 93 ? -1.508 -11.770 -16.788 1.00 95.00 93 GLN A C 1
ATOM 770 O O . GLN A 1 93 ? -2.574 -11.258 -16.462 1.00 95.00 93 GLN A O 1
ATOM 775 N N . LYS A 1 94 ? -1.275 -13.066 -16.552 1.00 95.12 94 LYS A N 1
ATOM 776 C CA . LYS A 1 94 ? -2.288 -13.978 -15.999 1.00 95.12 94 LYS A CA 1
ATOM 777 C C . LYS A 1 94 ? -2.689 -13.667 -14.554 1.00 95.12 94 LYS A C 1
ATOM 779 O O . LYS A 1 94 ? -3.819 -13.949 -14.158 1.00 95.12 94 LYS A O 1
ATOM 784 N N . HIS A 1 95 ? -1.751 -13.208 -13.728 1.00 94.31 95 HIS A N 1
ATOM 785 C CA . HIS A 1 95 ? -1.976 -13.056 -12.288 1.00 94.31 95 HIS A CA 1
ATOM 786 C C . HIS A 1 95 ? -2.268 -11.628 -11.841 1.00 94.31 95 HIS A C 1
ATOM 788 O O . HIS A 1 95 ? -2.811 -11.472 -10.748 1.00 94.31 95 HIS A O 1
ATOM 794 N N . HIS A 1 96 ? -1.893 -10.631 -12.644 1.00 94.88 96 HIS A N 1
ATOM 795 C CA . HIS A 1 96 ? -2.151 -9.208 -12.415 1.00 94.88 96 HIS A CA 1
ATOM 796 C C . HIS A 1 96 ? -1.836 -8.748 -10.980 1.00 94.88 96 HIS A C 1
ATOM 798 O O . HIS A 1 96 ? -2.611 -8.081 -10.302 1.00 94.88 96 HIS A O 1
ATOM 804 N N . MET A 1 97 ? -0.701 -9.207 -10.445 1.00 94.94 97 MET A N 1
ATOM 805 C CA . MET A 1 97 ? -0.275 -8.894 -9.082 1.00 94.94 97 MET A CA 1
ATOM 806 C C . MET A 1 97 ? 1.254 -8.867 -8.974 1.00 94.94 97 MET A C 1
ATOM 808 O O . MET A 1 97 ? 1.918 -9.561 -9.748 1.00 94.94 97 MET A O 1
ATOM 812 N N . PRO A 1 98 ? 1.842 -8.161 -7.992 1.00 96.00 98 PRO A N 1
ATOM 813 C CA . PRO A 1 98 ? 3.284 -8.184 -7.789 1.00 96.00 98 PRO A CA 1
ATOM 814 C C . PRO A 1 98 ? 3.718 -9.550 -7.277 1.00 96.00 98 PRO A C 1
ATOM 816 O O . PRO A 1 98 ? 3.077 -10.117 -6.383 1.00 96.00 98 PRO A O 1
ATOM 819 N N . LEU A 1 99 ? 4.821 -10.064 -7.813 1.00 96.44 99 LEU A N 1
ATOM 820 C CA . LEU A 1 99 ? 5.321 -11.398 -7.499 1.00 96.44 99 LEU A CA 1
ATOM 821 C C . LEU A 1 99 ? 6.751 -11.334 -6.979 1.00 96.44 99 LEU A C 1
ATOM 823 O O . LEU A 1 99 ? 7.580 -10.599 -7.502 1.00 96.44 99 LEU A O 1
ATOM 827 N N . SER A 1 100 ? 7.060 -12.134 -5.962 1.00 95.25 100 SER A N 1
ATOM 828 C CA . SER A 1 100 ? 8.456 -12.383 -5.596 1.00 95.25 100 SER A CA 1
ATOM 829 C C . SER A 1 100 ? 9.120 -13.349 -6.579 1.00 95.25 100 SER A C 1
ATOM 831 O O . SER A 1 100 ? 8.450 -14.142 -7.238 1.00 95.25 100 SER A O 1
ATOM 833 N N . GLU A 1 101 ? 10.449 -13.359 -6.627 1.00 92.94 101 GLU A N 1
ATOM 834 C CA . GLU A 1 101 ? 11.214 -14.279 -7.481 1.00 92.94 101 GLU A CA 1
ATOM 835 C C . GLU A 1 101 ? 10.825 -15.751 -7.254 1.00 92.94 101 GLU A C 1
ATOM 837 O O . GLU A 1 101 ? 10.471 -16.469 -8.189 1.00 92.94 101 GLU A O 1
ATOM 842 N N . ARG A 1 102 ? 10.727 -16.179 -5.987 1.00 92.50 102 ARG A N 1
ATOM 843 C CA . ARG A 1 102 ? 10.242 -17.523 -5.623 1.00 92.50 102 ARG A CA 1
ATOM 844 C C . ARG A 1 102 ? 8.834 -17.803 -6.157 1.00 92.50 102 ARG A C 1
ATOM 846 O O . ARG A 1 102 ? 8.519 -18.920 -6.560 1.00 92.50 102 ARG A O 1
ATOM 853 N N . GLN A 1 103 ? 7.959 -16.805 -6.110 1.00 94.69 103 GLN A N 1
ATOM 854 C CA . GLN A 1 103 ? 6.589 -16.903 -6.599 1.00 94.69 103 GLN A CA 1
ATOM 855 C C . GLN A 1 103 ? 6.513 -17.007 -8.127 1.00 94.69 103 GLN A C 1
ATOM 857 O O . GLN A 1 103 ? 5.592 -17.659 -8.621 1.00 94.69 103 GLN A O 1
ATOM 862 N N . ILE A 1 104 ? 7.440 -16.378 -8.849 1.00 93.44 104 ILE A N 1
ATOM 863 C CA . ILE A 1 104 ? 7.579 -16.490 -10.305 1.00 93.44 104 ILE A CA 1
ATOM 864 C C . ILE A 1 104 ? 8.068 -17.896 -10.653 1.00 93.44 104 ILE A C 1
ATOM 866 O O . ILE A 1 104 ? 7.373 -18.614 -11.368 1.00 93.44 104 ILE A O 1
ATOM 870 N N . LEU A 1 105 ? 9.179 -18.342 -10.056 1.00 90.88 105 LEU A N 1
ATOM 871 C CA . LEU A 1 105 ? 9.759 -19.672 -10.287 1.00 90.88 105 LEU A CA 1
ATOM 872 C C . LEU A 1 105 ? 8.754 -20.802 -10.025 1.00 90.88 105 LEU A C 1
ATOM 874 O O . LEU A 1 105 ? 8.566 -21.678 -10.863 1.00 90.88 105 LEU A O 1
ATOM 878 N N . ASN A 1 106 ? 8.023 -20.740 -8.908 1.00 91.19 106 ASN A N 1
ATOM 879 C CA . ASN A 1 106 ? 6.991 -21.730 -8.583 1.00 91.19 106 ASN A CA 1
ATOM 880 C C . ASN A 1 106 ? 5.853 -21.785 -9.614 1.00 91.19 106 ASN A C 1
ATOM 882 O O . ASN A 1 106 ? 5.212 -22.824 -9.771 1.00 91.19 106 ASN A O 1
ATOM 886 N N . ARG A 1 107 ? 5.535 -20.661 -10.262 1.00 91.44 107 ARG A N 1
ATOM 887 C CA . ARG A 1 107 ? 4.485 -20.598 -11.285 1.00 91.44 107 ARG A CA 1
ATOM 888 C C . ARG A 1 107 ? 4.997 -21.061 -12.640 1.00 91.44 107 ARG A C 1
ATOM 890 O O . ARG A 1 107 ? 4.276 -21.794 -13.306 1.00 91.44 107 ARG A O 1
ATOM 897 N N . LEU A 1 108 ? 6.230 -20.707 -12.996 1.00 89.38 108 LEU A N 1
ATOM 898 C CA . LEU A 1 108 ? 6.900 -21.222 -14.189 1.00 89.38 108 LEU A CA 1
ATOM 899 C C . LEU A 1 108 ? 7.024 -22.746 -14.141 1.00 89.38 108 LEU A C 1
ATOM 901 O O . LEU A 1 108 ? 6.618 -23.408 -15.088 1.00 89.38 108 LEU A O 1
ATOM 905 N N . ALA A 1 109 ? 7.482 -23.306 -13.016 1.00 87.56 109 ALA A N 1
ATOM 906 C CA . ALA A 1 109 ? 7.599 -24.754 -12.837 1.00 87.56 109 ALA A CA 1
ATOM 907 C C . ALA A 1 109 ? 6.255 -25.470 -13.060 1.00 87.56 109 ALA A C 1
ATOM 909 O O . ALA A 1 109 ? 6.188 -26.489 -13.743 1.00 87.56 109 ALA A O 1
ATOM 910 N N . LYS A 1 110 ? 5.155 -24.889 -12.555 1.00 85.50 110 LYS A N 1
ATOM 911 C CA . LYS A 1 110 ? 3.797 -25.412 -12.772 1.00 85.50 110 LYS A CA 1
ATOM 912 C C . LYS A 1 110 ? 3.314 -25.275 -14.215 1.00 85.50 110 LYS A C 1
ATOM 914 O O . LYS A 1 110 ? 2.577 -26.140 -14.668 1.00 85.50 110 LYS A O 1
ATOM 919 N N . ALA A 1 111 ? 3.665 -24.188 -14.899 1.00 83.56 111 ALA A N 1
ATOM 920 C CA . ALA A 1 111 ? 3.226 -23.927 -16.267 1.00 83.56 111 ALA A CA 1
ATOM 921 C C . ALA A 1 111 ? 4.004 -24.753 -17.302 1.00 83.56 111 ALA A C 1
ATOM 923 O O . ALA A 1 111 ? 3.423 -25.194 -18.285 1.00 83.56 111 ALA A O 1
ATOM 924 N N . GLN A 1 112 ? 5.300 -24.972 -17.071 1.00 80.06 112 GLN A N 1
ATOM 925 C CA . GLN A 1 112 ? 6.198 -25.645 -18.014 1.00 80.06 112 GLN A CA 1
ATOM 926 C C . GLN A 1 112 ? 6.483 -27.110 -17.652 1.00 80.06 112 GLN A C 1
ATOM 928 O O . GLN A 1 112 ? 7.206 -27.776 -18.384 1.00 80.06 112 GLN A O 1
ATOM 933 N N . HIS A 1 113 ? 5.933 -27.625 -16.543 1.00 74.12 113 HIS A N 1
ATOM 934 C CA . HIS A 1 113 ? 6.231 -28.968 -16.016 1.00 74.12 113 HIS A CA 1
ATOM 935 C C . HIS A 1 113 ? 7.737 -29.232 -15.826 1.00 74.12 113 HIS A C 1
ATOM 937 O O . HIS A 1 113 ? 8.201 -30.366 -15.928 1.00 74.12 113 HIS A O 1
ATOM 943 N N . LEU A 1 114 ? 8.509 -28.176 -15.560 1.00 66.31 114 LEU A N 1
ATOM 944 C CA . LEU A 1 114 ? 9.949 -28.256 -15.351 1.00 66.31 114 LEU A CA 1
ATOM 945 C C . LEU A 1 114 ? 10.232 -28.313 -13.851 1.00 66.31 114 LEU A C 1
ATOM 947 O O . LEU A 1 114 ? 10.232 -27.291 -13.159 1.00 66.31 114 LEU A O 1
ATOM 951 N N . ASP A 1 115 ? 10.474 -29.522 -13.354 1.00 57.06 115 ASP A N 1
ATOM 952 C CA . ASP A 1 115 ? 10.978 -29.733 -12.002 1.00 57.06 115 ASP A CA 1
ATOM 953 C C . ASP A 1 115 ? 12.445 -29.278 -11.927 1.00 57.06 115 ASP A C 1
ATOM 955 O O . ASP A 1 115 ? 13.314 -29.808 -12.617 1.00 57.06 115 ASP A O 1
ATOM 959 N N . GLY A 1 116 ? 12.734 -28.290 -11.074 1.00 56.97 116 GLY A N 1
ATOM 960 C CA . GLY A 1 116 ? 14.113 -27.944 -10.701 1.00 56.97 116 GLY A CA 1
ATOM 961 C C . GLY A 1 116 ? 14.817 -26.872 -11.541 1.00 56.97 116 GLY A C 1
ATOM 962 O O . GLY A 1 116 ? 16.031 -26.952 -11.725 1.00 56.97 116 GLY A O 1
ATOM 963 N N . LEU A 1 117 ? 14.109 -25.840 -12.013 1.00 58.84 117 LEU A N 1
ATOM 964 C CA . LEU A 1 117 ? 14.746 -24.649 -12.596 1.00 58.84 117 LEU A CA 1
ATOM 965 C C . LEU A 1 117 ? 15.622 -23.924 -11.550 1.00 58.84 117 LEU A C 1
ATOM 967 O O . LEU A 1 117 ? 15.147 -23.061 -10.816 1.00 58.84 117 LEU A O 1
ATOM 971 N N . ASN A 1 118 ? 16.924 -24.227 -11.534 1.00 60.75 118 ASN A N 1
ATOM 972 C CA . ASN A 1 118 ? 17.983 -23.410 -10.916 1.00 60.75 118 ASN A CA 1
ATOM 973 C C . ASN A 1 118 ? 18.355 -22.205 -11.805 1.00 60.75 118 ASN A C 1
ATOM 975 O O . ASN A 1 118 ? 19.510 -21.780 -11.863 1.00 60.75 118 ASN A O 1
ATOM 979 N N . THR A 1 119 ? 17.389 -21.671 -12.549 1.00 65.75 119 THR A N 1
ATOM 980 C CA . THR A 1 119 ? 17.623 -20.558 -13.464 1.00 65.75 119 THR A CA 1
ATOM 981 C C . THR A 1 119 ? 17.564 -19.262 -12.674 1.00 65.75 119 THR A C 1
ATOM 983 O O . THR A 1 119 ? 16.515 -18.901 -12.143 1.00 65.75 119 THR A O 1
ATOM 986 N N . SER A 1 120 ? 18.696 -18.562 -12.602 1.00 73.06 120 SER A N 1
ATOM 987 C CA . SER A 1 120 ? 18.736 -17.174 -12.142 1.00 73.06 120 SER A CA 1
ATOM 988 C C . SER A 1 120 ? 17.832 -16.335 -13.042 1.00 73.06 120 SER A C 1
ATOM 990 O O . SER A 1 120 ? 18.048 -16.297 -14.254 1.00 73.06 120 SER A O 1
ATOM 992 N N . LEU A 1 121 ? 16.824 -15.672 -12.473 1.00 83.00 121 LEU A N 1
ATOM 993 C CA . LEU A 1 121 ? 15.935 -14.808 -13.243 1.00 83.00 121 LEU A CA 1
ATOM 994 C C . LEU A 1 121 ? 16.631 -13.476 -13.537 1.00 83.00 121 LEU A C 1
ATOM 996 O O . LEU A 1 121 ? 16.868 -12.678 -12.631 1.00 83.00 121 LEU A O 1
ATOM 1000 N N . ASP A 1 122 ? 16.924 -13.203 -14.808 1.00 87.62 122 ASP A N 1
ATOM 1001 C CA . ASP A 1 122 ? 17.494 -11.918 -15.217 1.00 87.62 122 ASP A CA 1
ATOM 1002 C C . ASP A 1 122 ? 16.405 -10.884 -15.553 1.00 87.62 122 ASP A C 1
ATOM 1004 O O . ASP A 1 122 ? 16.217 -10.469 -16.697 1.00 87.62 122 ASP A O 1
ATOM 1008 N N . LEU A 1 123 ? 15.633 -10.496 -14.533 1.00 91.94 123 LEU A N 1
ATOM 1009 C CA . LEU A 1 123 ? 14.556 -9.501 -14.665 1.00 91.94 123 LEU A CA 1
ATOM 1010 C C . LEU A 1 123 ? 15.072 -8.060 -14.586 1.00 91.94 123 LEU A C 1
ATOM 1012 O O . LEU A 1 123 ? 14.436 -7.139 -15.093 1.00 91.94 123 LEU A O 1
ATOM 1016 N N . LYS A 1 124 ? 16.240 -7.841 -13.967 1.00 91.25 124 LYS A N 1
ATOM 1017 C CA . LYS A 1 124 ? 16.838 -6.500 -13.826 1.00 91.25 124 LYS A CA 1
ATOM 1018 C C . LYS A 1 124 ? 17.215 -5.902 -15.176 1.00 91.25 124 LYS A C 1
ATOM 1020 O O . LYS A 1 124 ? 17.055 -4.694 -15.359 1.00 91.25 124 LYS A O 1
ATOM 1025 N N . ASN A 1 125 ? 17.673 -6.743 -16.093 1.00 91.00 125 ASN A N 1
ATOM 1026 C CA . ASN A 1 125 ? 18.159 -6.344 -17.408 1.00 91.00 125 ASN A CA 1
ATOM 1027 C C . ASN A 1 125 ? 17.057 -6.280 -18.477 1.00 91.00 125 ASN A C 1
ATOM 1029 O O . ASN A 1 125 ? 17.297 -5.777 -19.568 1.00 91.00 125 ASN A O 1
ATOM 1033 N N . ASP A 1 126 ? 15.845 -6.756 -18.181 1.00 93.44 126 ASP A N 1
ATOM 1034 C CA . ASP A 1 126 ? 14.716 -6.725 -19.115 1.00 93.44 126 ASP A CA 1
ATOM 1035 C C . ASP A 1 126 ? 13.842 -5.490 -18.853 1.00 93.44 126 ASP A C 1
ATOM 1037 O O . ASP A 1 126 ? 13.421 -5.226 -17.723 1.00 93.44 126 ASP A O 1
ATOM 1041 N N . ALA A 1 127 ? 13.590 -4.698 -19.895 1.00 93.12 127 ALA A N 1
ATOM 1042 C CA . ALA A 1 127 ? 12.848 -3.443 -19.819 1.00 93.12 127 ALA A CA 1
ATOM 1043 C C . ALA A 1 127 ? 11.396 -3.605 -19.329 1.00 93.12 127 ALA A C 1
ATOM 1045 O O . ALA A 1 127 ? 10.846 -2.693 -18.705 1.00 93.12 127 ALA A O 1
ATOM 1046 N N . ARG A 1 128 ? 10.782 -4.774 -19.549 1.00 94.62 128 ARG A N 1
ATOM 1047 C CA . ARG A 1 128 ? 9.372 -5.030 -19.208 1.00 94.62 128 ARG A CA 1
ATOM 1048 C C . ARG A 1 128 ? 9.125 -5.214 -17.718 1.00 94.62 128 ARG A C 1
ATOM 1050 O O . ARG A 1 128 ? 7.971 -5.163 -17.303 1.00 94.62 128 ARG A O 1
ATOM 1057 N N . PHE A 1 129 ? 10.168 -5.440 -16.921 1.00 95.62 129 PHE A N 1
ATOM 1058 C CA . PHE A 1 129 ? 10.036 -5.700 -15.491 1.00 95.62 129 PHE A CA 1
ATOM 1059 C C . PHE A 1 129 ? 10.661 -4.586 -14.659 1.00 95.62 129 PHE A C 1
ATOM 1061 O O . PHE A 1 129 ? 11.777 -4.116 -14.910 1.00 95.62 129 PHE A O 1
ATOM 1068 N N . SER A 1 130 ? 9.935 -4.223 -13.611 1.00 94.62 130 SER A N 1
ATOM 1069 C CA . SER A 1 130 ? 10.316 -3.220 -12.629 1.00 94.62 130 SER A CA 1
ATOM 1070 C C . SER A 1 130 ? 10.244 -3.826 -11.236 1.00 94.62 130 SER A C 1
ATOM 1072 O O . SER A 1 130 ? 9.341 -4.611 -10.933 1.00 94.62 130 SER A O 1
ATOM 1074 N N . ASP A 1 131 ? 11.204 -3.485 -10.383 1.00 93.69 131 ASP A N 1
ATOM 1075 C CA . ASP A 1 131 ? 11.225 -3.956 -9.007 1.00 93.69 131 ASP A CA 1
ATOM 1076 C C . ASP A 1 131 ? 10.560 -2.973 -8.035 1.00 93.69 131 ASP A C 1
ATOM 1078 O O . ASP A 1 131 ? 10.575 -1.754 -8.210 1.00 93.69 131 ASP A O 1
ATOM 1082 N N . LEU A 1 132 ? 9.984 -3.538 -6.978 1.00 92.25 132 LEU A N 1
ATOM 1083 C CA . LEU A 1 132 ? 9.363 -2.840 -5.861 1.00 92.25 132 LEU A CA 1
ATOM 1084 C C . LEU A 1 132 ? 10.029 -3.261 -4.551 1.00 92.25 132 LEU A C 1
ATOM 1086 O O . LEU A 1 132 ? 10.418 -4.424 -4.384 1.00 92.25 132 LEU A O 1
ATOM 1090 N N . GLU A 1 133 ? 10.083 -2.335 -3.591 1.00 89.56 133 GLU A N 1
ATOM 1091 C CA . GLU A 1 133 ? 10.610 -2.579 -2.241 1.00 89.56 133 GLU A CA 1
ATOM 1092 C C . GLU A 1 133 ? 12.047 -3.137 -2.267 1.00 89.56 133 GLU A C 1
ATOM 1094 O O . GLU A 1 133 ? 12.375 -4.102 -1.572 1.00 89.56 133 GLU A O 1
ATOM 1099 N N . GLY A 1 134 ? 12.896 -2.561 -3.127 1.00 85.94 134 GLY A N 1
ATOM 1100 C CA . GLY A 1 134 ? 14.310 -2.927 -3.253 1.00 85.94 134 GLY A CA 1
ATOM 1101 C C . GLY A 1 134 ? 14.542 -4.345 -3.781 1.00 85.94 134 GLY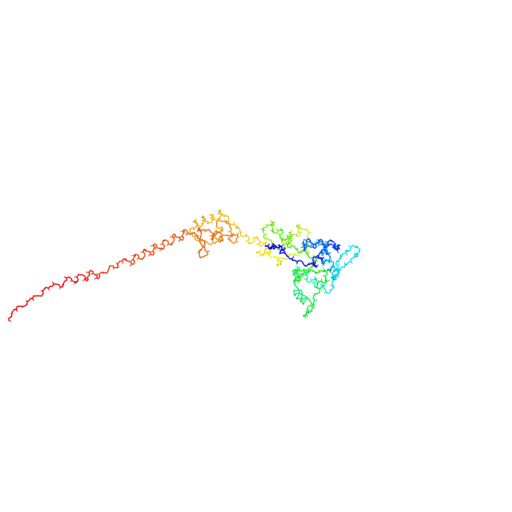 A C 1
ATOM 1102 O O . GLY A 1 134 ? 15.368 -5.078 -3.236 1.00 85.94 134 GLY A O 1
ATOM 1103 N N . GLY A 1 135 ? 13.807 -4.762 -4.815 1.00 87.25 135 GLY A N 1
ATOM 1104 C CA . GLY A 1 135 ? 13.964 -6.090 -5.420 1.00 87.25 135 GLY A CA 1
ATOM 1105 C C . GLY A 1 135 ? 13.165 -7.213 -4.759 1.00 87.25 135 GLY A C 1
ATOM 1106 O O . GLY A 1 135 ? 13.275 -8.363 -5.183 1.00 87.25 135 GLY A O 1
ATOM 1107 N N . LYS A 1 136 ? 12.363 -6.927 -3.727 1.00 91.94 136 LYS A N 1
ATOM 1108 C CA . LYS A 1 136 ? 11.579 -7.961 -3.032 1.00 91.94 136 LYS A CA 1
ATOM 1109 C C . LYS A 1 136 ? 10.412 -8.472 -3.876 1.00 91.94 136 LYS A C 1
ATOM 1111 O O . LYS A 1 136 ? 10.067 -9.657 -3.807 1.00 91.94 136 LYS A O 1
ATOM 1116 N N . TYR A 1 137 ? 9.800 -7.577 -4.642 1.00 95.19 137 TYR A N 1
ATOM 1117 C CA . TYR A 1 137 ? 8.713 -7.891 -5.557 1.00 95.19 137 TYR A CA 1
ATOM 1118 C C . TYR A 1 137 ? 9.008 -7.319 -6.935 1.00 95.19 137 TYR A C 1
ATOM 1120 O O . TYR A 1 137 ? 9.714 -6.326 -7.073 1.00 95.19 137 TYR A O 1
ATOM 1128 N N . TRP A 1 138 ? 8.419 -7.947 -7.936 1.00 96.06 138 TRP A N 1
ATOM 1129 C CA . TRP A 1 138 ? 8.494 -7.567 -9.333 1.00 96.06 138 TRP A CA 1
ATOM 1130 C C . TRP A 1 138 ? 7.094 -7.244 -9.838 1.00 96.06 138 TRP A C 1
ATOM 1132 O O . TRP A 1 138 ? 6.120 -7.858 -9.390 1.00 96.06 138 TRP A O 1
ATOM 1142 N N . ILE A 1 139 ? 7.008 -6.289 -10.755 1.00 96.38 139 ILE A N 1
ATOM 1143 C CA . ILE A 1 139 ? 5.809 -5.925 -11.512 1.00 96.38 139 ILE A CA 1
ATOM 1144 C C . ILE A 1 139 ? 6.182 -5.703 -12.979 1.00 96.38 139 ILE A C 1
ATOM 1146 O O . ILE A 1 139 ? 7.365 -5.580 -13.310 1.00 96.38 139 ILE A O 1
ATOM 1150 N N . LEU A 1 140 ? 5.177 -5.612 -13.848 1.00 95.75 140 LEU A N 1
ATOM 1151 C CA . LEU A 1 140 ? 5.393 -5.120 -15.204 1.00 95.75 140 LEU A CA 1
ATOM 1152 C C . LEU A 1 140 ? 5.605 -3.605 -15.177 1.00 95.75 140 LEU A C 1
ATOM 1154 O O . LEU A 1 140 ? 4.909 -2.893 -14.455 1.00 95.75 140 LEU A O 1
ATOM 1158 N N . SER A 1 141 ? 6.564 -3.118 -15.962 1.00 93.56 141 SER A N 1
ATOM 1159 C CA . SER A 1 141 ? 6.869 -1.686 -16.093 1.00 93.56 141 SER A CA 1
ATOM 1160 C C . SER A 1 141 ? 5.679 -0.893 -16.643 1.00 93.56 141 SER A C 1
ATOM 1162 O O . SER A 1 141 ? 5.541 0.285 -16.329 1.00 93.56 141 SER A O 1
ATOM 1164 N N . GLU A 1 142 ? 4.800 -1.552 -17.404 1.00 92.69 142 GLU A N 1
ATOM 1165 C CA . GLU A 1 142 ? 3.566 -0.964 -17.931 1.00 92.69 142 GLU A CA 1
ATOM 1166 C C . GLU A 1 142 ? 2.487 -0.746 -16.868 1.00 92.69 142 GLU A C 1
ATOM 1168 O O . GLU A 1 142 ? 1.556 0.028 -17.074 1.00 92.69 142 GLU A O 1
ATOM 1173 N N . TRP A 1 143 ? 2.596 -1.408 -15.712 1.00 95.12 143 TRP A N 1
ATOM 1174 C CA . TRP A 1 143 ? 1.579 -1.289 -14.681 1.00 95.12 143 TRP A CA 1
ATOM 1175 C C . TRP A 1 143 ? 1.717 -0.001 -13.867 1.00 95.12 143 TRP A C 1
ATOM 1177 O O . TRP A 1 143 ? 2.793 0.420 -13.431 1.00 95.12 143 TRP A O 1
ATOM 1187 N N . ILE A 1 144 ? 0.579 0.618 -13.578 1.00 92.75 144 ILE A N 1
ATOM 1188 C CA . ILE A 1 144 ? 0.451 1.848 -12.808 1.00 92.75 144 ILE A CA 1
ATOM 1189 C C . ILE A 1 144 ? -0.006 1.497 -11.396 1.00 92.75 144 ILE A C 1
ATOM 1191 O O . ILE A 1 144 ? -1.155 1.121 -11.177 1.00 92.75 144 ILE A O 1
ATOM 1195 N N . VAL A 1 145 ? 0.888 1.634 -10.412 1.00 94.00 145 VAL A N 1
ATOM 1196 C CA . VAL A 1 145 ? 0.537 1.408 -9.002 1.00 94.00 145 VAL A CA 1
ATOM 1197 C C . VAL A 1 145 ? -0.351 2.543 -8.498 1.00 94.00 145 VAL A C 1
ATOM 1199 O O . VAL A 1 145 ? 0.103 3.671 -8.324 1.00 94.00 145 VAL A O 1
ATOM 1202 N N . ILE A 1 146 ? -1.617 2.241 -8.207 1.00 95.69 146 ILE A N 1
ATOM 1203 C CA . ILE A 1 146 ? -2.626 3.265 -7.903 1.00 95.69 146 ILE A CA 1
ATOM 1204 C C . ILE A 1 146 ? -2.817 3.574 -6.413 1.00 95.69 146 ILE A C 1
ATOM 1206 O O . ILE A 1 146 ? -3.807 4.199 -6.034 1.00 95.69 146 ILE A O 1
ATOM 1210 N N . ASN A 1 147 ? -1.905 3.151 -5.535 1.00 95.38 147 ASN A N 1
ATOM 1211 C CA . ASN A 1 147 ? -2.077 3.299 -4.085 1.00 95.38 147 ASN A CA 1
ATOM 1212 C C . ASN A 1 147 ? -2.298 4.761 -3.641 1.00 95.38 147 ASN A C 1
ATOM 1214 O O . ASN A 1 147 ? -3.159 5.016 -2.801 1.00 95.38 147 ASN A O 1
ATOM 1218 N N . GLU A 1 148 ? -1.592 5.744 -4.207 1.00 93.31 148 GLU A N 1
ATOM 1219 C CA . GLU A 1 148 ? -1.802 7.157 -3.837 1.00 93.31 148 GLU A CA 1
ATOM 1220 C C . GLU A 1 148 ? -3.138 7.721 -4.349 1.00 93.31 148 GLU A C 1
ATOM 1222 O O . GLU A 1 148 ? -3.830 8.444 -3.622 1.00 93.31 148 GLU A O 1
ATOM 1227 N N . TYR A 1 149 ? -3.564 7.339 -5.555 1.00 94.81 149 TYR A N 1
ATOM 1228 C CA . TYR A 1 149 ? -4.878 7.711 -6.090 1.00 94.81 149 TYR A CA 1
ATOM 1229 C C . TYR A 1 149 ? -6.004 7.086 -5.260 1.00 94.81 149 TYR A C 1
ATOM 1231 O O . TYR A 1 149 ? -6.915 7.775 -4.794 1.00 94.81 149 TYR A O 1
ATOM 1239 N N . ALA A 1 150 ? -5.884 5.792 -4.963 1.00 96.50 150 ALA A N 1
ATOM 1240 C CA . ALA A 1 150 ? -6.795 5.056 -4.098 1.00 96.50 150 ALA A CA 1
ATOM 1241 C C . ALA A 1 150 ? -6.900 5.700 -2.707 1.00 96.50 150 ALA A C 1
ATOM 1243 O O . ALA A 1 150 ? -7.997 5.874 -2.167 1.00 96.50 150 ALA A O 1
ATOM 1244 N N . ARG A 1 151 ? -5.768 6.123 -2.132 1.00 95.50 151 ARG A N 1
ATOM 1245 C CA . ARG A 1 151 ? -5.738 6.860 -0.866 1.00 95.50 151 ARG A CA 1
ATOM 1246 C C . ARG A 1 151 ? -6.506 8.175 -0.976 1.00 95.50 151 ARG A C 1
ATOM 1248 O O . ARG A 1 151 ? -7.317 8.458 -0.097 1.00 95.50 151 ARG A O 1
ATOM 1255 N N . SER A 1 152 ? -6.285 8.954 -2.030 1.00 95.44 152 SER A N 1
ATOM 1256 C CA . SER A 1 152 ? -6.961 10.241 -2.255 1.00 95.44 152 SER A CA 1
ATOM 1257 C C . SER A 1 152 ? -8.483 10.085 -2.333 1.00 95.44 152 SER A C 1
ATOM 1259 O O . SER A 1 152 ? -9.226 10.826 -1.680 1.00 95.44 152 SER A O 1
ATOM 1261 N N . ILE A 1 153 ? -8.957 9.039 -3.011 1.00 95.94 153 ILE A N 1
ATOM 1262 C CA . ILE A 1 153 ? -10.382 8.699 -3.075 1.00 95.94 153 ILE A CA 1
ATOM 1263 C C . ILE A 1 153 ? -10.923 8.316 -1.695 1.00 95.94 153 ILE A C 1
ATOM 1265 O O . ILE A 1 153 ? -11.928 8.880 -1.252 1.00 95.94 153 ILE A O 1
ATOM 1269 N N . LEU A 1 154 ? -10.254 7.416 -0.965 1.00 95.06 154 LEU A N 1
ATOM 1270 C CA . LEU A 1 154 ? -10.701 7.005 0.372 1.00 95.06 154 LEU A CA 1
ATOM 1271 C C . LEU A 1 154 ? -10.690 8.164 1.381 1.00 95.06 154 LEU A C 1
ATOM 1273 O O . LEU A 1 154 ? -11.557 8.221 2.255 1.00 95.06 154 LEU A O 1
ATOM 1277 N N . LEU A 1 155 ? -9.756 9.114 1.263 1.00 93.06 155 LEU A N 1
ATOM 1278 C CA . LEU A 1 155 ? -9.712 10.321 2.096 1.00 93.06 155 LEU A CA 1
ATOM 1279 C C . LEU A 1 155 ? -10.963 11.192 1.929 1.00 93.06 155 LEU A C 1
ATOM 1281 O O . LEU A 1 155 ? -11.465 11.728 2.921 1.00 93.06 155 LEU A O 1
ATOM 1285 N N . ARG A 1 156 ? -11.454 11.320 0.694 1.00 93.12 156 ARG A N 1
ATOM 1286 C CA . ARG A 1 156 ? -12.639 12.112 0.341 1.00 93.12 156 ARG A CA 1
ATOM 1287 C C . ARG A 1 156 ? -13.936 11.391 0.691 1.00 93.12 156 ARG A C 1
ATOM 1289 O O . ARG A 1 156 ? -14.826 12.002 1.275 1.00 93.12 156 ARG A O 1
ATOM 1296 N N . VAL A 1 157 ? -14.021 10.098 0.385 1.00 93.31 157 VAL A N 1
ATOM 1297 C CA . VAL A 1 157 ? -15.218 9.276 0.626 1.00 93.31 157 VAL A CA 1
ATOM 1298 C C . VAL A 1 157 ? -15.422 8.998 2.119 1.00 93.31 157 VAL A C 1
ATOM 1300 O O . VAL A 1 157 ? -16.559 8.922 2.574 1.00 93.31 157 VAL A O 1
ATOM 1303 N N . LYS A 1 158 ? -14.336 8.873 2.900 1.00 88.06 158 LYS A N 1
ATOM 1304 C CA . LYS A 1 158 ? -14.345 8.576 4.350 1.00 88.06 158 LYS A CA 1
ATOM 1305 C C . LYS A 1 158 ? -15.056 7.271 4.741 1.00 88.06 158 LYS A C 1
ATOM 1307 O O . LYS A 1 158 ? -15.238 7.006 5.926 1.00 88.06 158 LYS A O 1
ATOM 1312 N N . SER A 1 159 ? -15.418 6.435 3.772 1.00 88.69 159 SER A N 1
ATOM 1313 C CA . SER A 1 159 ? -15.951 5.089 3.968 1.00 88.69 159 SER A CA 1
ATOM 1314 C C . SER A 1 159 ? -15.109 4.072 3.206 1.00 88.69 159 SER A C 1
ATOM 1316 O O . SER A 1 159 ? -14.372 4.422 2.284 1.00 88.69 159 SER A O 1
ATOM 1318 N N . GLY A 1 160 ? -15.222 2.801 3.589 1.00 93.25 160 GLY A N 1
ATOM 1319 C CA . GLY A 1 160 ? -14.552 1.719 2.875 1.00 93.25 160 GLY A CA 1
ATOM 1320 C C . GLY A 1 160 ? -15.173 1.453 1.513 1.00 93.25 160 GLY A C 1
ATOM 1321 O O . GLY A 1 160 ? -16.392 1.559 1.363 1.00 93.25 160 GLY A O 1
ATOM 1322 N N . LEU A 1 161 ? -14.340 1.056 0.556 1.00 96.88 161 LEU A N 1
ATOM 1323 C CA . LEU A 1 161 ? -14.750 0.627 -0.782 1.00 96.88 161 LEU A CA 1
ATOM 1324 C C . LEU A 1 161 ? -14.226 -0.778 -1.062 1.00 96.88 161 LEU A C 1
ATOM 1326 O O . LEU A 1 161 ? -13.177 -1.167 -0.547 1.00 96.88 161 LEU A O 1
ATOM 1330 N N . THR A 1 162 ? -14.948 -1.561 -1.857 1.00 97.88 162 THR A N 1
ATOM 1331 C CA . THR A 1 162 ? -14.386 -2.812 -2.375 1.00 97.88 162 THR A CA 1
ATOM 1332 C C . THR A 1 162 ? -13.239 -2.509 -3.338 1.00 97.88 162 THR A C 1
ATOM 1334 O O . THR A 1 162 ? -13.118 -1.406 -3.864 1.00 97.88 162 THR A O 1
ATOM 1337 N N . GLU A 1 163 ? -12.378 -3.494 -3.567 1.00 96.62 163 GLU A N 1
ATOM 1338 C CA . GLU A 1 163 ? -11.228 -3.355 -4.466 1.00 96.62 163 GLU A CA 1
ATOM 1339 C C . GLU A 1 163 ? -11.643 -2.947 -5.883 1.00 96.62 163 GLU A C 1
ATOM 1341 O O . GLU A 1 163 ? -11.116 -1.978 -6.419 1.00 96.62 163 GLU A O 1
ATOM 1346 N N . LYS A 1 164 ? -12.672 -3.607 -6.428 1.00 97.06 164 LYS A N 1
ATOM 1347 C CA . LYS A 1 164 ? -13.230 -3.302 -7.748 1.00 97.06 164 LYS A CA 1
ATOM 1348 C C . LYS A 1 164 ? -13.783 -1.877 -7.829 1.00 97.06 164 LYS A C 1
ATOM 1350 O O . LYS A 1 164 ? -13.450 -1.149 -8.752 1.00 97.06 164 LYS A O 1
ATOM 1355 N N . GLU A 1 165 ? -14.590 -1.459 -6.851 1.00 97.62 165 GLU A N 1
ATOM 1356 C CA . GLU A 1 165 ? -15.134 -0.091 -6.815 1.00 97.62 165 GLU A CA 1
ATOM 1357 C C . GLU A 1 165 ? -14.028 0.961 -6.707 1.00 97.62 165 GLU A C 1
ATOM 1359 O O . GLU A 1 165 ? -14.135 2.038 -7.288 1.00 97.62 165 GLU A O 1
ATOM 1364 N N . LEU A 1 166 ? -12.976 0.670 -5.939 1.00 97.25 166 LEU A N 1
ATOM 1365 C CA . LEU A 1 166 ? -11.863 1.588 -5.747 1.00 97.25 166 LEU A CA 1
ATOM 1366 C C . LEU A 1 166 ? -11.064 1.759 -7.042 1.00 97.25 166 LEU A C 1
ATOM 1368 O O . LEU A 1 166 ? -10.821 2.896 -7.435 1.00 97.25 166 LEU A O 1
ATOM 1372 N N . ILE A 1 167 ? -10.732 0.655 -7.721 1.00 97.44 167 ILE A N 1
ATOM 1373 C CA . ILE A 1 167 ? -10.055 0.666 -9.025 1.00 97.44 167 ILE A CA 1
ATOM 1374 C C . ILE A 1 167 ? -10.895 1.432 -10.051 1.00 97.44 167 ILE A C 1
ATOM 1376 O O . ILE A 1 167 ? -10.395 2.379 -10.647 1.00 97.44 167 ILE A O 1
ATOM 1380 N N . GLN A 1 168 ? -12.187 1.116 -10.180 1.00 98.00 168 GLN A N 1
ATOM 1381 C CA . GLN A 1 168 ? -13.084 1.790 -11.126 1.00 98.00 168 GLN A CA 1
ATOM 1382 C C . GLN A 1 168 ? -13.181 3.299 -10.885 1.00 98.00 168 GLN A C 1
ATOM 1384 O O . GLN A 1 168 ? -13.213 4.078 -11.835 1.00 98.00 168 GLN A O 1
ATOM 1389 N N . ARG A 1 169 ? -13.211 3.738 -9.620 1.00 97.69 169 ARG A N 1
ATOM 1390 C CA . ARG A 1 169 ? -13.206 5.173 -9.309 1.00 97.69 169 ARG A CA 1
ATOM 1391 C C . ARG A 1 169 ? -11.874 5.833 -9.639 1.00 97.69 169 ARG A C 1
ATOM 1393 O O . ARG A 1 169 ? -11.892 6.965 -10.099 1.00 97.69 169 ARG A O 1
ATOM 1400 N N . VAL A 1 170 ? -10.745 5.159 -9.408 1.00 97.12 170 VAL A N 1
ATOM 1401 C CA . VAL A 1 170 ? -9.435 5.686 -9.814 1.00 97.12 170 VAL A CA 1
ATOM 1402 C C . VAL A 1 170 ? -9.367 5.814 -11.335 1.00 97.12 170 VAL A C 1
ATOM 1404 O O . VAL A 1 170 ? -9.061 6.892 -11.829 1.00 97.12 170 VAL A O 1
ATOM 1407 N N . VAL A 1 171 ? -9.706 4.752 -12.063 1.00 97.44 171 VAL A N 1
ATOM 1408 C CA . VAL A 1 171 ? -9.742 4.730 -13.532 1.00 97.44 171 VAL A CA 1
ATOM 1409 C C . VAL A 1 171 ? -10.626 5.853 -14.072 1.00 97.44 171 VAL A C 1
ATOM 1411 O O . VAL A 1 171 ? -10.171 6.659 -14.878 1.00 97.44 171 VAL A O 1
ATOM 1414 N N . GLY A 1 172 ? -11.855 5.979 -13.562 1.00 97.06 172 GLY A N 1
ATOM 1415 C CA . GLY A 1 172 ? -12.797 6.999 -14.020 1.00 97.06 172 GLY A CA 1
ATOM 1416 C C . GLY A 1 172 ? -12.411 8.436 -13.653 1.00 97.06 172 GLY A C 1
ATOM 1417 O O . GLY A 1 172 ? -12.734 9.353 -14.401 1.00 97.06 172 GLY A O 1
ATOM 1418 N N . GLU A 1 173 ? -11.740 8.659 -12.519 1.00 97.06 173 GLU A N 1
ATOM 1419 C CA . GLU A 1 173 ? -11.358 10.007 -12.076 1.00 97.06 173 GLU A CA 1
ATOM 1420 C C . GLU A 1 173 ? -10.039 10.491 -12.692 1.00 97.06 173 GLU A C 1
ATOM 1422 O O . GLU A 1 173 ? -9.898 11.683 -12.957 1.00 97.06 173 GLU A O 1
ATOM 1427 N N . TYR A 1 174 ? -9.087 9.585 -12.922 1.00 94.31 174 TYR A N 1
ATOM 1428 C CA . TYR A 1 174 ? -7.741 9.918 -13.399 1.00 94.31 174 TYR A CA 1
ATOM 1429 C C . TYR A 1 174 ? -7.487 9.526 -14.862 1.00 94.31 174 TYR A C 1
ATOM 1431 O O . TYR A 1 174 ? -6.400 9.789 -15.366 1.00 94.31 174 TYR A O 1
ATOM 1439 N N . GLY A 1 175 ? -8.465 8.923 -15.550 1.00 94.25 175 GLY A N 1
ATOM 1440 C CA . GLY A 1 175 ? -8.362 8.571 -16.970 1.00 94.25 175 GLY A CA 1
ATOM 1441 C C . GLY A 1 175 ? -7.300 7.510 -17.265 1.00 94.25 175 GLY A C 1
ATOM 1442 O O . GLY A 1 175 ? -6.636 7.582 -18.293 1.00 94.25 175 GLY A O 1
ATOM 1443 N N . LEU A 1 176 ? -7.101 6.567 -16.342 1.00 93.75 176 LEU A N 1
ATOM 1444 C CA . LEU A 1 176 ? -6.112 5.493 -16.479 1.00 93.75 176 LEU A CA 1
ATOM 1445 C C . LEU A 1 176 ? -6.716 4.282 -17.197 1.00 93.75 176 LEU A C 1
ATOM 1447 O O . LEU A 1 176 ? -7.920 4.060 -17.112 1.00 93.75 176 LEU A O 1
ATOM 1451 N N . ASP A 1 177 ? -5.886 3.468 -17.841 1.00 94.12 177 ASP A N 1
ATOM 1452 C CA . ASP A 1 177 ? -6.323 2.200 -18.433 1.00 94.12 177 ASP A CA 1
ATOM 1453 C C . ASP A 1 177 ? -6.580 1.138 -17.343 1.00 94.12 177 ASP A C 1
ATOM 1455 O O . ASP A 1 177 ? -5.730 0.909 -16.479 1.00 94.12 177 ASP A O 1
ATOM 1459 N N . GLU A 1 178 ? -7.750 0.488 -17.374 1.00 94.56 178 GLU A N 1
ATOM 1460 C CA . GLU A 1 178 ? -8.143 -0.543 -16.401 1.00 94.56 178 GLU A CA 1
ATOM 1461 C C . GLU A 1 178 ? -7.191 -1.751 -16.427 1.00 94.56 178 GLU A C 1
ATOM 1463 O O . GLU A 1 178 ? -6.910 -2.327 -15.374 1.00 94.56 178 GLU A O 1
ATOM 1468 N N . ASP A 1 179 ? -6.625 -2.083 -17.590 1.00 93.50 179 ASP A N 1
ATOM 1469 C CA . ASP A 1 179 ? -5.734 -3.238 -17.741 1.00 93.50 179 ASP A CA 1
ATOM 1470 C C . ASP A 1 179 ? -4.316 -2.962 -17.211 1.00 93.50 179 ASP A C 1
ATOM 1472 O O . ASP A 1 179 ? -3.591 -3.881 -16.812 1.00 93.50 179 ASP A O 1
ATOM 1476 N N . GLN A 1 180 ? -3.926 -1.687 -17.135 1.00 93.19 180 GLN A N 1
ATOM 1477 C CA . GLN A 1 180 ? -2.608 -1.267 -16.657 1.00 93.19 180 GLN A CA 1
ATOM 1478 C C . GLN A 1 180 ? -2.602 -0.901 -15.170 1.00 93.19 180 GLN A C 1
ATOM 1480 O O . GLN A 1 180 ? -1.540 -0.852 -14.552 1.00 93.19 180 GLN A O 1
ATOM 1485 N N . VAL A 1 181 ? -3.746 -0.631 -14.544 1.00 95.44 181 VAL A N 1
ATOM 1486 C CA . VAL A 1 181 ? -3.769 -0.217 -13.133 1.00 95.44 181 VAL A CA 1
ATOM 1487 C C . VAL A 1 181 ? -3.630 -1.391 -12.177 1.00 95.44 181 VAL A C 1
ATOM 1489 O O . VAL A 1 181 ? -4.342 -2.382 -12.258 1.00 95.44 181 VAL A O 1
ATOM 1492 N N . ILE A 1 182 ? -2.772 -1.242 -11.172 1.00 96.06 182 ILE A N 1
ATOM 1493 C CA . ILE A 1 182 ? -2.593 -2.246 -10.128 1.00 96.06 182 ILE A CA 1
ATOM 1494 C C . ILE A 1 182 ? -2.708 -1.622 -8.742 1.00 96.06 182 ILE A C 1
ATOM 1496 O O . ILE A 1 182 ? -2.033 -0.651 -8.397 1.00 96.06 182 ILE A O 1
ATOM 1500 N N . PHE A 1 183 ? -3.571 -2.196 -7.907 1.00 96.44 183 PHE A N 1
ATOM 1501 C CA . PHE A 1 183 ? -3.725 -1.780 -6.519 1.00 96.44 183 PHE A CA 1
ATOM 1502 C C . PHE A 1 183 ? -3.027 -2.770 -5.588 1.00 96.44 183 PHE A C 1
ATOM 1504 O O . PHE A 1 183 ? -3.382 -3.946 -5.532 1.00 96.44 183 PHE A O 1
ATOM 1511 N N . ILE A 1 184 ? -2.039 -2.296 -4.822 1.00 95.75 184 ILE A N 1
ATOM 1512 C CA . ILE A 1 184 ? -1.185 -3.150 -3.986 1.00 95.75 184 ILE A CA 1
ATOM 1513 C C . ILE A 1 184 ? -1.298 -2.738 -2.509 1.00 95.75 184 ILE A C 1
ATOM 1515 O O . ILE A 1 184 ? -0.337 -2.258 -1.903 1.00 95.75 184 ILE A O 1
ATOM 1519 N N . PRO A 1 185 ? -2.458 -2.937 -1.866 1.00 94.94 185 PRO A N 1
ATOM 1520 C CA . PRO A 1 185 ? -2.682 -2.480 -0.495 1.00 94.94 185 PRO A CA 1
ATOM 1521 C C . PRO A 1 185 ? -1.838 -3.234 0.539 1.00 94.94 185 PRO A C 1
ATOM 1523 O O . PRO A 1 185 ? -1.614 -2.740 1.634 1.00 94.94 185 PRO A O 1
ATOM 1526 N N . LYS A 1 186 ? -1.353 -4.440 0.218 1.00 93.06 186 LYS A N 1
ATOM 1527 C CA . LYS A 1 186 ? -0.529 -5.243 1.139 1.00 93.06 186 LYS A CA 1
ATOM 1528 C C . LYS A 1 186 ? 0.873 -4.671 1.360 1.00 93.06 186 LYS A C 1
ATOM 1530 O O . LYS A 1 186 ? 1.503 -5.033 2.347 1.00 93.06 186 LYS A O 1
ATOM 1535 N N . LEU A 1 187 ? 1.358 -3.840 0.437 1.00 91.69 187 LEU A N 1
ATOM 1536 C CA . LEU A 1 187 ? 2.651 -3.157 0.544 1.00 91.69 187 LEU A CA 1
ATOM 1537 C C . LEU A 1 187 ? 2.501 -1.732 1.088 1.00 91.69 187 LEU A C 1
ATOM 1539 O O . LEU A 1 187 ? 3.439 -0.951 1.034 1.00 91.69 187 LEU A O 1
ATOM 1543 N N . ASP A 1 188 ? 1.318 -1.382 1.593 1.00 93.62 188 ASP A N 1
ATOM 1544 C CA . ASP A 1 188 ? 1.018 -0.037 2.055 1.00 93.62 188 ASP A CA 1
ATOM 1545 C C . ASP A 1 188 ? 0.224 -0.092 3.356 1.00 93.62 188 ASP A C 1
ATOM 1547 O O . ASP A 1 188 ? -0.984 -0.340 3.386 1.00 93.62 188 ASP A O 1
ATOM 1551 N N . GLU A 1 189 ? 0.923 0.162 4.459 1.00 92.25 189 GLU A N 1
ATOM 1552 C CA . GLU A 1 189 ? 0.384 0.050 5.818 1.00 92.25 189 GLU A CA 1
ATOM 1553 C C . GLU A 1 189 ? -0.787 1.004 6.097 1.00 92.25 189 GLU A C 1
ATOM 1555 O O . GLU A 1 189 ? -1.482 0.868 7.110 1.00 92.25 189 GLU A O 1
ATOM 1560 N N . ARG A 1 190 ? -1.024 1.990 5.221 1.00 93.81 190 ARG A N 1
ATOM 1561 C CA . ARG A 1 190 ? -2.157 2.910 5.354 1.00 93.81 190 ARG A CA 1
ATOM 1562 C C . ARG A 1 190 ? -3.476 2.234 5.027 1.00 93.81 190 ARG A C 1
ATOM 1564 O O . ARG A 1 190 ? -4.503 2.764 5.445 1.00 93.81 190 ARG A O 1
ATOM 1571 N N . PHE A 1 191 ? -3.483 1.121 4.300 1.00 95.69 191 PHE A N 1
ATOM 1572 C CA . PHE A 1 191 ? -4.701 0.419 3.914 1.00 95.69 191 PHE A CA 1
ATOM 1573 C C . PHE A 1 191 ? -4.984 -0.750 4.856 1.00 95.69 191 PHE A C 1
ATOM 1575 O O . PHE A 1 191 ? -4.136 -1.594 5.123 1.00 95.69 191 PHE A O 1
ATOM 1582 N N . VAL A 1 192 ? -6.222 -0.828 5.338 1.00 95.00 192 VAL A N 1
ATOM 1583 C CA . VAL A 1 192 ? -6.714 -1.918 6.185 1.00 95.00 192 VAL A CA 1
ATOM 1584 C C . VAL A 1 192 ? -7.958 -2.505 5.535 1.00 95.00 192 VAL A C 1
ATOM 1586 O O . VAL A 1 192 ? -8.828 -1.771 5.065 1.00 95.00 192 VAL A O 1
ATOM 1589 N N . LYS A 1 193 ? -8.060 -3.837 5.498 1.00 96.19 193 LYS A N 1
ATOM 1590 C CA . LYS A 1 193 ? -9.242 -4.527 4.971 1.00 96.19 193 LYS A CA 1
ATOM 1591 C C . LYS A 1 193 ? -10.233 -4.794 6.105 1.00 96.19 193 LYS A C 1
ATOM 1593 O O . LYS A 1 193 ? -9.936 -5.579 7.000 1.00 96.19 193 LYS A O 1
ATOM 1598 N N . LYS A 1 194 ? -11.416 -4.181 6.052 1.00 93.12 194 LYS A N 1
ATOM 1599 C CA . LYS A 1 194 ? -12.537 -4.411 6.976 1.00 93.12 194 LYS A CA 1
ATOM 1600 C C . LYS A 1 194 ? -13.762 -4.846 6.178 1.00 93.12 194 LYS A C 1
ATOM 1602 O O . LYS A 1 194 ? -14.146 -4.162 5.240 1.00 93.12 194 LYS A O 1
ATOM 1607 N N . GLU A 1 195 ? -14.359 -5.989 6.523 1.00 92.50 195 GLU A N 1
ATOM 1608 C CA . GLU A 1 195 ? -15.596 -6.480 5.880 1.00 92.50 195 GLU A CA 1
ATOM 1609 C C . GLU A 1 195 ? -15.507 -6.515 4.338 1.00 92.50 195 GLU A C 1
ATOM 1611 O O . GLU A 1 195 ? -16.395 -6.056 3.627 1.00 92.50 195 GLU A O 1
ATOM 1616 N N . LYS A 1 196 ? -14.391 -7.034 3.803 1.00 94.94 196 LYS A N 1
ATOM 1617 C CA . LYS A 1 196 ? -14.066 -7.070 2.357 1.00 94.94 196 LYS A CA 1
ATOM 1618 C C . LYS A 1 196 ? -13.862 -5.700 1.687 1.00 94.94 196 LYS A C 1
ATOM 1620 O O . LYS A 1 196 ? -13.581 -5.667 0.491 1.00 94.94 196 LYS A O 1
ATOM 1625 N N . LYS A 1 197 ? -13.923 -4.599 2.434 1.00 96.25 197 LYS A N 1
ATOM 1626 C CA . LYS A 1 197 ? -13.670 -3.237 1.958 1.00 96.25 197 LYS A CA 1
ATOM 1627 C C . LYS A 1 197 ? -12.310 -2.736 2.430 1.00 96.25 197 LYS A C 1
ATOM 1629 O O . LYS A 1 197 ? -11.876 -3.029 3.541 1.00 96.25 197 LYS A O 1
ATOM 1634 N N . TRP A 1 198 ? -11.642 -1.967 1.587 1.00 97.12 198 TRP A N 1
ATOM 1635 C CA . TRP A 1 198 ? -10.420 -1.253 1.914 1.00 97.12 198 TRP A CA 1
ATOM 1636 C C . TRP A 1 198 ? -10.770 0.101 2.531 1.00 97.12 198 TRP A C 1
ATOM 1638 O O . TRP A 1 198 ? -11.545 0.875 1.971 1.00 97.12 198 TRP A O 1
ATOM 1648 N N . VAL A 1 199 ? -10.214 0.364 3.710 1.00 95.50 199 VAL A N 1
ATOM 1649 C CA . VAL A 1 199 ? -10.330 1.617 4.464 1.00 95.50 199 VAL A CA 1
ATOM 1650 C C . VAL A 1 199 ? -8.939 2.122 4.812 1.00 95.50 199 VAL A C 1
ATOM 1652 O O . VAL A 1 199 ? -7.994 1.343 4.915 1.00 95.50 199 VAL A O 1
ATOM 1655 N N . LEU A 1 200 ? -8.803 3.428 5.035 1.00 94.12 200 LEU A N 1
ATOM 1656 C CA . LEU A 1 200 ? -7.551 3.958 5.564 1.00 94.12 200 LEU A CA 1
ATOM 1657 C C . LEU A 1 200 ? -7.454 3.672 7.061 1.00 94.12 200 LEU A C 1
ATOM 1659 O O . LEU A 1 200 ? -8.390 3.956 7.807 1.00 94.12 200 LEU A O 1
ATOM 1663 N N . LYS A 1 201 ? -6.290 3.192 7.501 1.00 91.50 201 LYS A N 1
ATOM 1664 C CA . LYS A 1 201 ? -5.936 2.890 8.893 1.00 91.50 201 LYS A CA 1
ATOM 1665 C C . LYS A 1 201 ? -6.328 4.020 9.841 1.00 91.50 201 LYS A C 1
ATOM 1667 O O . LYS A 1 201 ? -6.958 3.777 10.862 1.00 91.50 201 LYS A O 1
ATOM 1672 N N . ARG A 1 202 ? -6.105 5.275 9.430 1.00 87.44 202 ARG A N 1
ATOM 1673 C CA . ARG A 1 202 ? -6.497 6.462 10.206 1.00 87.44 202 ARG A CA 1
ATOM 1674 C C . ARG A 1 202 ? -7.993 6.526 10.536 1.00 87.44 202 ARG A C 1
ATOM 1676 O O . ARG A 1 202 ? -8.343 7.074 11.564 1.00 87.44 202 ARG A O 1
ATOM 1683 N N . PHE A 1 203 ? -8.873 6.007 9.680 1.00 84.75 203 PHE A N 1
ATOM 1684 C CA . PHE A 1 203 ? -10.320 5.988 9.923 1.00 84.75 203 PHE A CA 1
ATOM 1685 C C . PHE A 1 203 ? -10.762 4.779 10.753 1.00 84.75 203 PHE A C 1
ATOM 1687 O O . PHE A 1 203 ? -11.866 4.779 11.282 1.00 84.75 203 PHE A O 1
ATOM 1694 N N . VAL A 1 204 ? -9.909 3.760 10.870 1.00 83.06 204 VAL A N 1
ATOM 1695 C CA . VAL A 1 204 ? -10.123 2.615 11.764 1.00 83.06 204 VAL A CA 1
ATOM 1696 C C . VAL A 1 204 ? -9.626 2.942 13.173 1.00 83.06 204 VAL A C 1
ATOM 1698 O O . VAL A 1 204 ? -10.286 2.610 14.150 1.00 83.06 204 VAL A O 1
ATOM 1701 N N . GLU A 1 205 ? -8.483 3.622 13.276 1.00 72.31 205 GLU A N 1
ATOM 1702 C CA . GLU A 1 205 ? -7.827 3.949 14.547 1.00 72.31 205 GLU A CA 1
ATOM 1703 C C . GLU A 1 205 ? -8.344 5.238 15.191 1.00 72.31 205 GLU A C 1
ATOM 1705 O O . GLU A 1 205 ? -8.247 5.389 16.409 1.00 72.31 205 GLU A O 1
ATOM 1710 N N . GLN A 1 206 ? -8.924 6.165 14.417 1.00 67.06 206 GLN A N 1
ATOM 1711 C CA . GLN A 1 206 ? -9.599 7.337 14.976 1.00 67.06 206 GLN A CA 1
ATOM 1712 C C . GLN A 1 206 ? -10.932 6.928 15.593 1.00 67.06 206 GLN A C 1
ATOM 1714 O O . GLN A 1 206 ? -12.010 7.153 15.045 1.00 67.06 206 GLN A O 1
ATOM 1719 N N . LYS A 1 207 ? -10.839 6.368 16.796 1.00 72.56 207 LYS A N 1
ATOM 1720 C CA . LYS A 1 207 ? -11.913 6.405 17.775 1.00 72.56 207 LYS A CA 1
ATOM 1721 C C . LYS A 1 207 ? -12.422 7.845 17.870 1.00 72.56 207 LYS A C 1
ATOM 1723 O O . LYS A 1 207 ? -11.651 8.789 18.055 1.00 72.56 207 LYS A O 1
ATOM 1728 N N . THR A 1 208 ? -13.723 8.024 17.688 1.00 80.12 208 THR A N 1
ATOM 1729 C CA . THR A 1 208 ? -14.384 9.320 17.818 1.00 80.12 208 THR A CA 1
ATOM 1730 C C . THR A 1 208 ? -14.138 9.835 19.225 1.00 80.12 208 THR A C 1
ATOM 1732 O O . THR A 1 208 ? -14.660 9.255 20.176 1.00 80.12 208 THR A O 1
ATOM 1735 N N . LYS A 1 209 ? -13.369 10.923 19.342 1.00 89.69 209 LYS A N 1
ATOM 1736 C CA . LYS A 1 209 ? -13.087 11.537 20.638 1.00 89.69 209 LYS A CA 1
ATOM 1737 C C . LYS A 1 209 ? -14.369 12.064 21.267 1.00 89.69 209 LYS A C 1
ATOM 1739 O O . LYS A 1 209 ? -15.009 12.974 20.724 1.00 89.69 209 LYS A O 1
ATOM 1744 N N . LEU A 1 210 ? -14.764 11.495 22.397 1.00 92.62 210 LEU A N 1
ATOM 1745 C CA . LEU A 1 210 ? -15.939 11.914 23.134 1.00 92.62 210 LEU A CA 1
ATOM 1746 C C . LEU A 1 210 ? -15.670 13.281 23.756 1.00 92.62 210 LEU A C 1
ATOM 1748 O O . LEU A 1 210 ? -14.797 13.470 24.599 1.00 92.62 210 LEU A O 1
ATOM 1752 N N . ARG A 1 211 ? -16.458 14.263 23.320 1.00 94.94 211 ARG A N 1
ATOM 1753 C CA . ARG A 1 211 ? -16.494 15.588 23.943 1.00 94.94 211 ARG A CA 1
ATOM 1754 C C . ARG A 1 211 ? -17.103 15.482 25.350 1.00 94.94 211 ARG A C 1
ATOM 1756 O O . ARG A 1 211 ? -17.959 14.615 25.544 1.00 94.94 211 ARG A O 1
ATOM 1763 N N . PRO A 1 212 ? -16.800 16.412 26.275 1.00 96.81 212 PRO A N 1
ATOM 1764 C CA . PRO A 1 212 ? -17.370 16.410 27.628 1.00 96.81 212 PRO A CA 1
ATOM 1765 C C . PRO A 1 212 ? -18.901 16.291 27.656 1.00 96.81 212 PRO A C 1
ATOM 1767 O O . PRO A 1 212 ? -19.451 15.509 28.420 1.00 96.81 212 PRO A O 1
ATOM 1770 N N . ALA A 1 213 ? -19.600 16.961 26.733 1.00 97.00 213 ALA A N 1
ATOM 1771 C CA . ALA A 1 213 ? -21.058 16.866 26.617 1.00 97.00 213 ALA A CA 1
ATOM 1772 C C . ALA A 1 213 ? -21.571 15.446 26.294 1.00 97.00 213 ALA A C 1
ATOM 1774 O O . ALA A 1 213 ? -22.685 15.092 26.669 1.00 97.00 213 ALA A O 1
ATOM 1775 N N . ARG A 1 214 ? -20.788 14.623 25.581 1.00 96.56 214 ARG A N 1
ATOM 1776 C CA . ARG A 1 214 ? -21.141 13.218 25.320 1.00 96.56 214 ARG A CA 1
ATOM 1777 C C . ARG A 1 214 ? -20.855 12.340 26.532 1.00 96.56 214 ARG A C 1
ATOM 1779 O O . ARG A 1 214 ? -21.664 11.467 26.814 1.00 96.56 214 ARG A O 1
ATOM 1786 N N . VAL A 1 215 ? -19.762 12.597 27.252 1.00 97.62 215 VAL A N 1
ATOM 1787 C CA . VAL A 1 215 ? -19.467 11.925 28.529 1.00 97.62 215 VAL A CA 1
ATOM 1788 C C . VAL A 1 215 ? -20.586 12.190 29.539 1.00 97.62 215 VAL A C 1
ATOM 1790 O O . VAL A 1 215 ? -21.073 11.260 30.171 1.00 97.62 215 VAL A O 1
ATOM 1793 N N . GLU A 1 216 ? -21.096 13.423 29.592 1.00 98.12 216 GLU A N 1
ATOM 1794 C CA . GLU A 1 216 ? -22.244 13.766 30.435 1.00 98.12 216 GLU A CA 1
ATOM 1795 C C . GLU A 1 216 ? -23.508 12.986 30.050 1.00 98.12 216 GLU A C 1
ATOM 1797 O O . GLU A 1 216 ? -24.210 12.469 30.912 1.00 98.12 216 GLU A O 1
ATOM 1802 N N . ARG A 1 217 ? -23.784 12.807 28.752 1.00 97.50 217 ARG A N 1
ATOM 1803 C CA . ARG A 1 217 ? -24.905 11.954 28.319 1.00 97.50 217 ARG A CA 1
ATOM 1804 C C . ARG A 1 217 ? -24.742 10.499 28.759 1.00 97.50 217 ARG A C 1
ATOM 1806 O O . ARG A 1 217 ? -25.737 9.888 29.134 1.00 97.50 217 ARG A O 1
ATOM 1813 N N . LEU A 1 218 ? -23.521 9.956 28.734 1.00 97.88 218 LEU A N 1
ATOM 1814 C CA . LEU A 1 218 ? -23.249 8.603 29.238 1.00 97.88 218 LEU A CA 1
ATOM 1815 C C . LEU A 1 218 ? -23.510 8.517 30.749 1.00 97.88 218 LEU A C 1
ATOM 1817 O O . LEU A 1 218 ? -24.127 7.554 31.197 1.00 97.88 218 LEU A O 1
ATOM 1821 N N . TYR A 1 219 ? -23.111 9.540 31.514 1.00 98.06 219 TYR A N 1
ATOM 1822 C CA . TYR A 1 219 ? -23.394 9.640 32.950 1.00 98.06 219 TYR A CA 1
ATOM 1823 C C . TYR A 1 219 ? -24.903 9.615 33.228 1.00 98.06 219 TYR A C 1
ATOM 1825 O O . TYR A 1 219 ? -25.387 8.761 33.970 1.00 98.06 219 TYR A O 1
ATOM 1833 N N . GLN A 1 220 ? -25.664 10.495 32.570 1.00 98.06 220 GLN A N 1
ATOM 1834 C CA . GLN A 1 220 ? -27.120 10.579 32.733 1.00 98.06 220 GLN A CA 1
ATOM 1835 C C . GLN A 1 220 ? -27.825 9.278 32.322 1.00 98.06 220 GLN A C 1
ATOM 1837 O O . GLN A 1 220 ? -28.792 8.856 32.957 1.00 98.06 220 GLN A O 1
ATOM 1842 N N . TYR A 1 221 ? -27.327 8.609 31.279 1.00 98.00 221 TYR A N 1
ATOM 1843 C CA . TYR A 1 221 ? -27.861 7.323 30.844 1.00 98.00 221 TYR A CA 1
ATOM 1844 C C . TYR A 1 221 ? -27.621 6.218 31.882 1.00 98.00 221 TYR A C 1
ATOM 1846 O O . TYR A 1 221 ? -28.554 5.491 32.215 1.00 98.00 221 TYR A O 1
ATOM 1854 N N . LEU A 1 222 ? -26.413 6.125 32.451 1.00 97.12 222 LEU A N 1
ATOM 1855 C CA . LEU A 1 222 ? -26.096 5.179 33.530 1.00 97.12 222 LEU A CA 1
ATOM 1856 C C . LEU A 1 222 ? -26.902 5.445 34.804 1.00 97.12 222 LEU A C 1
ATOM 1858 O O . LEU A 1 222 ? -27.346 4.493 35.452 1.00 97.12 222 LEU A O 1
ATOM 1862 N N . LEU A 1 223 ? -27.116 6.721 35.140 1.00 96.94 223 LEU A N 1
ATOM 1863 C CA . LEU A 1 223 ? -27.959 7.137 36.259 1.00 96.94 223 LEU A CA 1
ATOM 1864 C C . LEU A 1 223 ? -29.388 6.614 36.065 1.00 96.94 223 LEU A C 1
ATOM 1866 O O . LEU A 1 223 ? -29.925 5.939 36.939 1.00 96.94 223 LEU A O 1
ATOM 1870 N N . LYS A 1 224 ? -29.964 6.846 34.877 1.00 97.56 224 LYS A N 1
ATOM 1871 C CA . LYS A 1 224 ? -31.314 6.392 34.518 1.00 97.56 224 LYS A CA 1
ATOM 1872 C C . LYS A 1 224 ? -31.435 4.867 34.451 1.00 97.56 224 LYS A C 1
ATOM 1874 O O . LYS A 1 224 ? -32.473 4.330 34.820 1.00 97.56 224 LYS A O 1
ATOM 1879 N N . ALA A 1 225 ? -30.404 4.175 33.973 1.00 97.00 225 ALA A N 1
ATOM 1880 C CA . ALA A 1 225 ? -30.422 2.723 33.813 1.00 97.00 225 ALA A CA 1
ATOM 1881 C C . ALA A 1 225 ? -30.447 1.963 35.149 1.00 97.00 225 ALA A C 1
ATOM 1883 O O . ALA A 1 225 ? -30.844 0.803 35.175 1.00 97.00 225 ALA A O 1
ATOM 1884 N N . GLY A 1 226 ? -29.999 2.573 36.252 1.00 95.62 226 GLY A N 1
ATOM 1885 C CA . GLY A 1 226 ? -30.009 1.931 37.573 1.00 95.62 226 GLY A CA 1
ATOM 1886 C C . GLY A 1 226 ? -29.024 0.760 37.756 1.00 95.62 226 GLY A C 1
ATOM 1887 O O . GLY A 1 226 ? -28.873 0.280 38.874 1.00 95.62 226 GLY A O 1
ATOM 1888 N N . ALA A 1 227 ? -28.321 0.325 36.706 1.00 96.06 227 ALA A N 1
ATOM 1889 C CA . ALA A 1 227 ? -27.431 -0.837 36.716 1.00 96.06 227 ALA A CA 1
ATOM 1890 C C . ALA A 1 227 ? -26.103 -0.569 35.974 1.00 96.06 227 ALA A C 1
ATOM 1892 O O . ALA A 1 227 ? -26.046 0.342 35.139 1.00 96.06 227 ALA A O 1
ATOM 1893 N N . PRO A 1 228 ? -25.039 -1.351 36.255 1.00 97.19 228 PRO A N 1
ATOM 1894 C CA . PRO A 1 228 ? -23.802 -1.318 35.483 1.00 97.19 228 PRO A CA 1
ATOM 1895 C C . PRO A 1 228 ? -24.018 -1.875 34.070 1.00 97.19 228 PRO A C 1
ATOM 1897 O O . PRO A 1 228 ? -24.651 -2.920 33.894 1.00 97.19 228 PRO A O 1
ATOM 1900 N N . LEU A 1 229 ? -23.455 -1.202 33.066 1.00 97.81 229 LEU A N 1
ATOM 1901 C CA . LEU A 1 229 ? -23.627 -1.533 31.645 1.00 97.81 229 LEU A CA 1
ATOM 1902 C C . LEU A 1 229 ? -22.287 -1.806 30.973 1.00 97.81 229 LEU A C 1
ATOM 1904 O O . LEU A 1 229 ? -21.272 -1.206 31.328 1.00 97.81 229 LEU A O 1
ATOM 1908 N N . ASN A 1 230 ? -22.263 -2.685 29.971 1.00 97.56 230 ASN A N 1
ATOM 1909 C CA . ASN A 1 230 ? -21.054 -2.829 29.160 1.00 97.56 230 ASN A CA 1
ATOM 1910 C C . ASN A 1 230 ? -20.853 -1.585 28.262 1.00 97.56 230 ASN A C 1
ATOM 1912 O O . ASN A 1 230 ? -21.762 -0.776 28.065 1.00 97.56 230 ASN A O 1
ATOM 1916 N N . ALA A 1 231 ? -19.642 -1.395 27.731 1.00 96.62 231 ALA A N 1
ATOM 1917 C CA . ALA A 1 231 ? -19.328 -0.196 26.952 1.00 96.62 231 ALA A CA 1
ATOM 1918 C C . ALA A 1 231 ? -20.176 -0.066 25.672 1.00 96.62 231 ALA A C 1
ATOM 1920 O O . ALA A 1 231 ? -20.551 1.051 25.307 1.00 96.62 231 ALA A O 1
ATOM 1921 N N . ASP A 1 232 ? -20.500 -1.179 25.006 1.00 95.81 232 ASP A N 1
ATOM 1922 C CA . ASP A 1 232 ? -21.315 -1.184 23.785 1.00 95.81 232 ASP A CA 1
ATOM 1923 C C . ASP A 1 232 ? -22.781 -0.833 24.074 1.00 95.81 232 ASP A C 1
ATOM 1925 O O . ASP A 1 232 ? -23.345 0.011 23.385 1.00 95.81 232 ASP A O 1
ATOM 1929 N N . GLU A 1 233 ? -23.384 -1.393 25.122 1.00 97.06 233 GLU A N 1
ATOM 1930 C CA . GLU A 1 233 ? -24.731 -1.066 25.610 1.00 97.06 233 GLU A CA 1
ATOM 1931 C C . GLU A 1 233 ? -24.831 0.413 25.983 1.00 97.06 233 GLU A C 1
ATOM 1933 O O . GLU A 1 233 ? -25.783 1.099 25.608 1.00 97.06 233 GLU A O 1
ATOM 1938 N N . LEU A 1 234 ? -23.821 0.914 26.696 1.00 97.00 234 LEU A N 1
ATOM 1939 C CA . LEU A 1 234 ? -23.767 2.292 27.157 1.00 97.00 234 LEU A CA 1
ATOM 1940 C C . LEU A 1 234 ? -23.657 3.281 25.989 1.00 97.00 234 LEU A C 1
ATOM 1942 O O . LEU A 1 234 ? -24.420 4.243 25.905 1.00 97.00 234 LEU A O 1
ATOM 1946 N N . THR A 1 235 ? -22.721 3.050 25.068 1.00 96.12 235 THR A N 1
ATOM 1947 C CA . THR A 1 235 ? -22.506 3.944 23.918 1.00 96.12 235 THR A CA 1
ATOM 1948 C C . THR A 1 235 ? -23.615 3.834 22.876 1.00 96.12 235 THR A C 1
ATOM 1950 O O . THR A 1 235 ? -24.061 4.862 22.359 1.00 96.12 235 THR A O 1
ATOM 1953 N N . THR A 1 236 ? -24.136 2.633 22.624 1.00 95.69 236 THR A N 1
ATOM 1954 C CA . THR A 1 236 ? -25.265 2.433 21.708 1.00 95.69 236 THR A CA 1
ATOM 1955 C C . THR A 1 236 ? -26.530 3.066 22.279 1.00 95.69 236 THR A C 1
ATOM 1957 O O . THR A 1 236 ? -27.200 3.819 21.577 1.00 95.69 236 THR A O 1
ATOM 1960 N N . GLY A 1 237 ? -26.815 2.856 23.568 1.00 96.19 237 GLY A N 1
ATOM 1961 C CA . GLY A 1 237 ? -27.996 3.408 24.230 1.00 96.19 237 GLY A CA 1
ATOM 1962 C C . GLY A 1 237 ? -27.978 4.932 24.367 1.00 96.19 237 GLY A C 1
ATOM 1963 O O . GLY A 1 237 ? -28.993 5.585 24.134 1.00 96.19 237 GLY A O 1
ATOM 1964 N N . ALA A 1 238 ? -26.828 5.524 24.703 1.00 96.69 238 ALA A N 1
ATOM 1965 C CA . ALA A 1 238 ? -26.738 6.965 24.954 1.00 96.69 238 ALA A CA 1
ATOM 1966 C C . ALA A 1 238 ? -26.376 7.802 23.714 1.00 96.69 238 ALA A C 1
ATOM 1968 O O . ALA A 1 238 ? -26.767 8.969 23.617 1.00 96.69 238 ALA A O 1
ATOM 1969 N N . LEU A 1 239 ? -25.578 7.253 22.791 1.00 94.94 239 LEU A N 1
ATOM 1970 C CA . LEU A 1 239 ? -24.983 7.998 21.672 1.00 94.94 239 LEU A CA 1
ATOM 1971 C C . LEU A 1 239 ? -25.339 7.428 20.297 1.00 94.94 239 LEU A C 1
ATOM 1973 O O . LEU A 1 239 ? -24.998 8.066 19.301 1.00 94.94 239 LEU A O 1
ATOM 1977 N N . ASN A 1 240 ? -26.006 6.271 20.233 1.00 93.19 240 ASN A N 1
ATOM 1978 C CA . ASN A 1 240 ? -26.268 5.539 18.995 1.00 93.19 240 ASN A CA 1
ATOM 1979 C C . ASN A 1 240 ? -24.979 5.265 18.193 1.00 93.19 240 ASN A C 1
ATOM 1981 O O . ASN A 1 240 ? -24.918 5.452 16.978 1.00 93.19 240 ASN A O 1
ATOM 1985 N N . MET A 1 241 ? -23.909 4.894 18.901 1.00 88.69 241 MET A N 1
ATOM 1986 C CA . MET A 1 241 ? -22.605 4.565 18.328 1.00 88.69 241 MET A CA 1
ATOM 1987 C C . MET A 1 241 ? -22.031 3.328 19.026 1.00 88.69 241 MET A C 1
ATOM 1989 O O . MET A 1 241 ? -22.159 3.245 20.243 1.00 88.69 241 MET A O 1
ATOM 1993 N N . PRO A 1 242 ? -21.353 2.413 18.312 1.00 88.88 242 PRO A N 1
ATOM 1994 C CA . PRO A 1 242 ? -20.686 1.277 18.943 1.00 88.88 242 PRO A CA 1
ATOM 1995 C C . PRO A 1 242 ? -19.430 1.732 19.700 1.00 88.88 242 PRO A C 1
ATOM 1997 O O . PRO A 1 242 ? -18.731 2.655 19.254 1.00 88.88 242 PRO A O 1
ATOM 2000 N N . ALA A 1 243 ? -19.086 1.065 20.804 1.00 89.94 243 ALA A N 1
ATOM 2001 C CA . ALA A 1 243 ? -17.993 1.488 21.680 1.00 89.94 243 ALA A CA 1
ATOM 2002 C C . ALA A 1 243 ? -16.647 1.466 20.957 1.00 89.94 243 ALA A C 1
ATOM 2004 O O . ALA A 1 243 ? -15.837 2.376 21.131 1.00 89.94 243 ALA A O 1
ATOM 2005 N N . ASN A 1 244 ? -16.439 0.481 20.077 1.00 84.88 244 ASN A N 1
ATOM 2006 C CA . ASN A 1 244 ? -15.224 0.337 19.271 1.00 84.88 244 ASN A CA 1
ATOM 2007 C C . ASN A 1 244 ? -14.947 1.530 18.331 1.00 84.88 244 ASN A C 1
ATOM 2009 O O . ASN A 1 244 ? -13.809 1.712 17.903 1.00 84.88 244 ASN A O 1
ATOM 2013 N N . SER A 1 245 ? -15.956 2.360 18.045 1.00 85.25 245 SER A N 1
ATOM 2014 C CA . SER A 1 245 ? -15.844 3.572 17.226 1.00 85.25 245 SER A CA 1
ATOM 2015 C C . SER A 1 245 ? -15.580 4.843 18.042 1.00 85.25 245 SER A C 1
ATOM 2017 O O . SER A 1 245 ? -15.521 5.934 17.472 1.00 85.25 245 SER A O 1
ATOM 2019 N N . THR A 1 246 ? -15.429 4.725 19.365 1.00 89.50 246 THR A N 1
ATOM 2020 C CA . THR A 1 246 ? -15.264 5.839 20.314 1.00 89.50 246 THR A CA 1
ATOM 2021 C C . THR A 1 246 ? -14.099 5.594 21.270 1.00 89.50 246 THR A C 1
ATOM 2023 O O . THR A 1 246 ? -13.673 4.459 21.475 1.00 89.50 246 THR A O 1
ATOM 2026 N N . ASP A 1 247 ? -13.575 6.654 21.880 1.00 93.19 247 ASP A N 1
ATOM 2027 C CA . ASP A 1 247 ? -12.564 6.584 22.946 1.00 93.19 247 ASP A CA 1
ATOM 2028 C C . ASP A 1 247 ? -13.210 6.430 24.337 1.00 93.19 247 ASP A C 1
ATOM 2030 O O . ASP A 1 247 ? -12.641 6.845 25.343 1.00 93.19 247 ASP A O 1
ATOM 2034 N N . VAL A 1 248 ? -14.398 5.808 24.409 1.00 95.38 248 VAL A N 1
ATOM 2035 C CA . VAL A 1 248 ? -15.198 5.719 25.640 1.00 95.38 248 VAL A CA 1
ATOM 2036 C C . VAL A 1 248 ? -14.429 5.123 26.813 1.00 95.38 248 VAL A C 1
ATOM 2038 O O . VAL A 1 248 ? -14.491 5.665 27.907 1.00 95.38 248 VAL A O 1
ATOM 2041 N N . HIS A 1 249 ? -13.652 4.060 26.598 1.00 95.38 249 HIS A N 1
ATOM 2042 C CA . HIS A 1 249 ? -12.894 3.435 27.682 1.00 95.38 249 HIS A CA 1
ATOM 2043 C C . HIS A 1 249 ? -11.844 4.373 28.283 1.00 95.38 249 HIS A C 1
ATOM 2045 O O . HIS A 1 249 ? -11.709 4.421 29.499 1.00 95.38 249 HIS A O 1
ATOM 2051 N N . GLU A 1 250 ? -11.140 5.129 27.439 1.00 94.56 250 GLU A N 1
ATOM 2052 C CA . GLU A 1 250 ? -10.132 6.102 27.867 1.00 94.56 250 GLU A CA 1
ATOM 2053 C C . GLU A 1 250 ? -10.818 7.238 28.635 1.00 94.56 250 GLU A C 1
ATOM 2055 O O . GLU A 1 250 ? -10.505 7.489 29.796 1.00 94.56 250 GLU A O 1
ATOM 2060 N N . LYS A 1 251 ? -11.867 7.827 28.048 1.00 96.44 251 LYS A N 1
ATOM 2061 C CA . LYS A 1 251 ? -12.591 8.960 28.638 1.00 96.44 251 LYS A CA 1
ATOM 2062 C C . LYS A 1 251 ? -13.291 8.632 29.952 1.00 96.44 251 LYS A C 1
ATOM 2064 O O . LYS A 1 251 ? -13.271 9.459 30.855 1.00 96.44 251 LYS A O 1
ATOM 2069 N N . LEU A 1 252 ? -13.902 7.455 30.071 1.00 97.00 252 LEU A N 1
ATOM 2070 C CA . LEU A 1 252 ? -14.543 7.035 31.318 1.00 97.00 252 LEU A CA 1
ATOM 2071 C C . LEU A 1 252 ? -13.519 6.631 32.385 1.00 97.00 252 LEU A C 1
ATOM 2073 O O . LEU A 1 252 ? -13.788 6.822 33.562 1.00 97.00 252 LEU A O 1
ATOM 2077 N N . SER A 1 253 ? -12.345 6.114 32.002 1.00 96.88 253 SER A N 1
ATOM 2078 C CA . SER A 1 253 ? -11.279 5.807 32.969 1.00 96.88 253 SER A CA 1
ATOM 2079 C C . SER A 1 253 ? -10.627 7.057 33.569 1.00 96.88 253 SER A C 1
ATOM 2081 O O . SER A 1 253 ? -10.194 7.026 34.718 1.00 96.88 253 SER A O 1
ATOM 2083 N N . GLU A 1 254 ? -10.578 8.152 32.805 1.00 97.06 254 GLU A N 1
ATOM 2084 C CA . GLU A 1 254 ? -10.071 9.454 33.253 1.00 97.06 254 GLU A CA 1
ATOM 2085 C C . GLU A 1 254 ? -11.084 10.224 34.119 1.00 97.06 254 GLU A C 1
ATOM 2087 O O . GLU A 1 254 ? -10.691 11.087 34.905 1.00 97.06 254 GLU A O 1
ATOM 2092 N N . ASP A 1 255 ? -12.384 9.954 33.970 1.00 97.25 255 ASP A N 1
ATOM 2093 C CA . ASP A 1 255 ? -13.440 10.681 34.676 1.00 97.25 255 ASP A CA 1
ATOM 2094 C C . ASP A 1 255 ? -13.724 10.043 36.053 1.00 97.25 255 ASP A C 1
ATOM 2096 O O . ASP A 1 255 ? -14.149 8.886 36.131 1.00 97.25 255 ASP A O 1
ATOM 2100 N N . PRO A 1 256 ? -13.546 10.784 37.165 1.00 97.19 256 PRO A N 1
ATOM 2101 C CA . PRO A 1 256 ? -13.637 10.228 38.516 1.00 97.19 256 PRO A CA 1
ATOM 2102 C C . PRO A 1 256 ? -15.033 9.707 38.883 1.00 97.19 256 PRO A C 1
ATOM 2104 O O . PRO A 1 256 ? -15.165 8.949 39.847 1.00 97.19 256 PRO A O 1
ATOM 2107 N N . ARG A 1 257 ? -16.079 10.092 38.141 1.00 97.88 257 ARG A N 1
ATOM 2108 C CA . ARG A 1 257 ? -17.470 9.696 38.414 1.00 97.88 257 ARG A CA 1
ATOM 2109 C C . ARG A 1 257 ? -17.768 8.251 38.028 1.00 97.88 257 ARG A C 1
ATOM 2111 O O . ARG A 1 257 ? -18.739 7.683 38.528 1.00 97.88 257 ARG A O 1
ATOM 2118 N N . PHE A 1 258 ? -16.956 7.663 37.156 1.00 97.81 258 PHE A N 1
ATOM 2119 C CA . PHE A 1 258 ? -17.159 6.313 36.652 1.00 97.81 258 PHE A CA 1
ATOM 2120 C C . PHE A 1 258 ? -16.211 5.318 37.326 1.00 97.81 258 PHE A C 1
ATOM 2122 O O . PHE A 1 258 ? -15.142 5.663 37.839 1.00 97.81 258 PHE A O 1
ATOM 2129 N N . VAL A 1 259 ? -16.623 4.055 37.329 1.00 97.38 259 VAL A N 1
ATOM 2130 C CA . VAL A 1 259 ? -15.816 2.923 37.786 1.00 97.38 259 VAL A CA 1
ATOM 2131 C C . VAL A 1 259 ? -16.070 1.726 36.873 1.00 97.38 259 VAL A C 1
ATOM 2133 O O . VAL A 1 259 ? -17.193 1.514 36.419 1.00 97.38 259 VAL A O 1
ATOM 2136 N N . LEU A 1 260 ? -15.019 0.967 36.564 1.00 97.38 260 LEU A N 1
ATOM 2137 C CA . LEU A 1 260 ? -15.103 -0.254 35.765 1.00 97.38 260 LEU A CA 1
ATOM 2138 C C . LEU A 1 260 ? -15.013 -1.465 36.696 1.00 97.38 260 LEU A C 1
ATOM 2140 O O . LEU A 1 260 ? -13.986 -1.670 37.339 1.00 97.38 260 LEU A O 1
ATOM 2144 N N . GLU A 1 261 ? -16.062 -2.279 36.736 1.00 94.62 261 GLU A N 1
ATOM 2145 C CA . GLU A 1 261 ? -16.132 -3.487 37.558 1.00 94.62 261 GLU A CA 1
ATOM 2146 C C . GLU A 1 261 ? -16.665 -4.651 36.717 1.00 94.62 261 GLU A C 1
ATOM 2148 O O . GLU A 1 261 ? -17.689 -4.536 36.045 1.00 94.62 261 GLU A O 1
ATOM 2153 N N . ASN A 1 262 ? -15.949 -5.781 36.711 1.00 94.19 262 ASN A N 1
ATOM 2154 C CA . ASN A 1 262 ? -16.327 -6.984 35.954 1.00 94.19 262 ASN A CA 1
ATOM 2155 C C . ASN A 1 262 ? -16.626 -6.717 34.461 1.00 94.19 262 ASN A C 1
ATOM 2157 O O . ASN A 1 262 ? -17.542 -7.294 33.877 1.00 94.19 262 ASN A O 1
ATOM 2161 N N . GLY A 1 263 ? -15.871 -5.801 33.841 1.00 94.69 263 GLY A N 1
ATOM 2162 C CA . GLY A 1 263 ? -16.045 -5.418 32.434 1.00 94.69 263 GLY A CA 1
ATOM 2163 C C . GLY A 1 263 ? -17.257 -4.520 32.149 1.00 94.69 263 GLY A C 1
ATOM 2164 O O . GLY A 1 263 ? -17.542 -4.248 30.981 1.00 94.69 263 GLY A O 1
ATOM 2165 N N . LYS A 1 264 ? -17.959 -4.038 33.182 1.00 97.75 264 LYS A N 1
ATOM 2166 C CA . LYS A 1 264 ? -19.094 -3.115 33.070 1.00 97.75 264 LYS A CA 1
ATOM 2167 C C . LYS A 1 264 ? -18.794 -1.785 33.756 1.00 97.75 264 LYS A C 1
ATOM 2169 O O . LYS A 1 264 ? -18.157 -1.739 34.804 1.00 97.75 264 LYS A O 1
ATOM 2174 N N . TRP A 1 265 ? -19.254 -0.702 33.147 1.00 97.94 265 TRP A N 1
ATOM 2175 C CA . TRP A 1 265 ? -19.153 0.648 33.682 1.00 97.94 265 TRP A CA 1
ATOM 2176 C C . TRP A 1 265 ? -20.311 0.923 34.639 1.00 97.94 265 TRP A C 1
ATOM 2178 O O . TRP A 1 265 ? -21.475 0.707 34.294 1.00 97.94 265 TRP A O 1
ATOM 2188 N N . ASP A 1 266 ? -19.982 1.425 35.824 1.00 97.69 266 ASP A N 1
ATOM 2189 C CA . ASP A 1 266 ? -20.919 1.879 36.849 1.00 97.69 266 ASP A CA 1
ATOM 2190 C C . ASP A 1 266 ? -20.556 3.302 37.322 1.00 97.69 266 ASP A C 1
ATOM 2192 O O . ASP A 1 266 ? -19.517 3.861 36.955 1.00 97.69 266 ASP A O 1
ATOM 2196 N N . LEU A 1 267 ? -21.427 3.898 38.133 1.00 97.38 267 LEU A N 1
ATOM 2197 C CA . LEU A 1 267 ? -21.197 5.167 38.813 1.00 97.38 267 LEU A CA 1
ATOM 2198 C C . LEU A 1 267 ? -20.549 4.911 40.172 1.00 97.38 267 LEU A C 1
ATOM 2200 O O . LEU A 1 267 ? -21.011 4.063 40.938 1.00 97.38 267 LEU A O 1
ATOM 2204 N N . ARG A 1 268 ? -19.509 5.683 40.497 1.00 96.00 268 ARG A N 1
ATOM 2205 C CA . ARG A 1 268 ? -18.773 5.548 41.762 1.00 96.00 268 ARG A CA 1
ATOM 2206 C C . ARG A 1 268 ? -19.671 5.739 42.990 1.00 96.00 268 ARG A C 1
ATOM 2208 O O . ARG A 1 268 ? -19.550 4.969 43.936 1.00 96.00 268 ARG A O 1
ATOM 2215 N N . SER A 1 269 ? -20.617 6.679 42.935 1.00 94.12 269 SER A N 1
ATOM 2216 C CA . SER A 1 269 ? -21.580 6.927 44.020 1.00 94.12 269 SER A CA 1
ATOM 2217 C C . SER A 1 269 ? -22.386 5.678 44.390 1.00 94.12 269 SER A C 1
ATOM 2219 O O . SER A 1 269 ? -22.509 5.349 45.563 1.00 94.12 269 SER A O 1
ATOM 2221 N N . ARG A 1 270 ? -22.838 4.897 43.397 1.00 91.00 270 ARG A N 1
ATOM 2222 C CA . ARG A 1 270 ? -23.587 3.652 43.646 1.00 91.00 270 ARG A CA 1
ATOM 2223 C C . ARG A 1 270 ? -22.745 2.584 44.334 1.00 91.00 270 ARG A C 1
ATOM 2225 O O . ARG A 1 270 ? -23.275 1.786 45.102 1.00 91.00 270 ARG A O 1
ATOM 2232 N N . GLN A 1 271 ? -21.447 2.532 44.048 1.00 86.69 271 GLN A N 1
ATOM 2233 C CA . GLN A 1 271 ? -20.559 1.609 44.748 1.00 86.69 271 GLN A CA 1
ATOM 2234 C C . GLN A 1 271 ? -20.359 2.000 46.210 1.00 86.69 271 GLN A C 1
ATOM 2236 O O . GLN A 1 271 ? -20.297 1.122 47.068 1.00 86.69 271 GLN A O 1
ATOM 2241 N N . GLU A 1 272 ? -20.247 3.294 46.491 1.00 86.56 272 GLU A N 1
ATOM 2242 C CA . GLU A 1 272 ? -20.137 3.803 47.858 1.00 86.56 272 GLU A CA 1
ATOM 2243 C C . GLU A 1 272 ? -21.412 3.487 48.647 1.00 86.56 272 GLU A C 1
ATOM 2245 O O . GLU A 1 272 ? -21.319 2.881 49.713 1.00 86.56 272 GLU A O 1
ATOM 2250 N N . ASP A 1 273 ? -22.589 3.732 48.065 1.00 85.31 273 ASP A N 1
ATOM 2251 C CA . ASP A 1 273 ? -23.879 3.397 48.682 1.00 85.31 273 ASP A CA 1
ATOM 2252 C C . ASP A 1 273 ? -24.017 1.892 48.971 1.00 85.31 273 ASP A C 1
ATOM 2254 O O . ASP A 1 273 ? -24.461 1.491 50.053 1.00 85.31 273 ASP A O 1
ATOM 2258 N N . ARG A 1 274 ? -23.586 1.031 48.034 1.00 84.50 274 ARG A N 1
ATOM 2259 C CA . ARG A 1 274 ? -23.588 -0.430 48.230 1.00 84.50 274 ARG A CA 1
ATOM 2260 C C . ARG A 1 274 ? -22.652 -0.855 49.351 1.00 84.50 274 ARG A C 1
ATOM 2262 O O . ARG A 1 274 ? -23.029 -1.709 50.142 1.00 84.50 274 ARG A O 1
ATOM 2269 N N . LYS A 1 275 ? -21.452 -0.271 49.439 1.00 81.75 275 LYS A N 1
ATOM 2270 C CA . LYS A 1 275 ? -20.499 -0.575 50.516 1.00 81.75 275 LYS A CA 1
ATOM 2271 C C . LYS A 1 275 ? -21.058 -0.170 51.872 1.00 81.75 275 LYS A C 1
ATOM 2273 O O . LYS A 1 275 ? -21.008 -0.977 52.789 1.00 81.75 275 LYS A O 1
ATOM 2278 N N . VAL A 1 276 ? -21.614 1.036 51.988 1.00 81.44 276 VAL A N 1
ATOM 2279 C CA . VAL A 1 276 ? -22.239 1.515 53.232 1.00 81.44 276 VAL A CA 1
ATOM 2280 C C . VAL A 1 276 ? -23.385 0.592 53.649 1.00 81.44 276 VAL A C 1
ATOM 2282 O O . VAL A 1 276 ? -23.450 0.196 54.810 1.00 81.44 276 VAL A O 1
ATOM 2285 N N . SER A 1 277 ? -24.228 0.181 52.698 1.00 78.38 277 SER A N 1
ATOM 2286 C CA . SER A 1 277 ? -25.315 -0.772 52.959 1.00 78.38 277 SER A CA 1
ATOM 2287 C C . SER A 1 277 ? -24.774 -2.116 53.461 1.00 78.38 277 SER A C 1
ATOM 2289 O O . SER A 1 277 ? -25.206 -2.589 54.508 1.00 78.38 277 SER A O 1
ATOM 2291 N N . LEU A 1 278 ? -23.753 -2.672 52.800 1.00 81.06 278 LEU A N 1
ATOM 2292 C CA . LEU A 1 278 ? -23.133 -3.941 53.197 1.00 81.06 278 LEU A CA 1
ATOM 2293 C C . LEU A 1 278 ? -22.494 -3.866 54.593 1.00 81.06 278 LEU A C 1
ATOM 2295 O O . LEU A 1 278 ? -22.639 -4.782 55.394 1.00 81.06 278 LEU A O 1
ATOM 2299 N N . PHE A 1 279 ? -21.803 -2.762 54.900 1.00 78.31 279 PHE A N 1
ATOM 2300 C CA . PHE A 1 279 ? -21.236 -2.532 56.230 1.00 78.31 279 PHE A CA 1
ATOM 2301 C C . PHE A 1 279 ? -22.330 -2.446 57.294 1.00 78.31 279 PHE A C 1
ATOM 2303 O O . PHE A 1 279 ? -22.179 -3.045 58.355 1.00 78.31 279 PHE A O 1
AT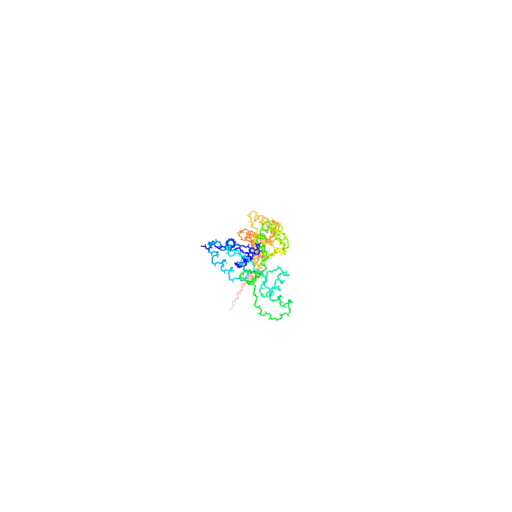OM 2310 N N . SER A 1 280 ? -23.441 -1.763 57.004 1.00 77.62 280 SER A N 1
ATOM 2311 C CA . SER A 1 280 ? -24.565 -1.668 57.939 1.00 77.62 280 SER A CA 1
ATOM 2312 C C . SER A 1 280 ? -25.245 -3.019 58.187 1.00 77.62 280 SER A C 1
ATOM 2314 O O . SER A 1 280 ? -25.633 -3.306 59.318 1.00 77.62 280 SER A O 1
ATOM 2316 N N . GLU A 1 281 ? -25.337 -3.875 57.165 1.00 81.12 281 GLU A N 1
ATOM 2317 C CA . GLU A 1 281 ? -25.866 -5.237 57.291 1.00 81.12 281 GLU A CA 1
ATOM 2318 C C . GLU A 1 281 ? -24.943 -6.111 58.145 1.00 81.12 281 GLU A C 1
ATOM 2320 O O . GLU A 1 281 ? -25.410 -6.742 59.092 1.00 81.12 281 GLU A O 1
ATOM 2325 N N . ILE A 1 282 ? -23.630 -6.066 57.893 1.00 81.31 282 ILE A N 1
ATOM 2326 C CA . ILE A 1 282 ? -22.631 -6.786 58.697 1.00 81.31 282 ILE A CA 1
ATOM 2327 C C . ILE A 1 282 ? -22.653 -6.305 60.154 1.00 81.31 282 ILE A C 1
ATOM 2329 O O . ILE A 1 282 ? -22.617 -7.118 61.076 1.00 81.31 282 ILE A O 1
ATOM 2333 N N . GLU A 1 283 ? -22.738 -4.993 60.396 1.00 81.06 283 GLU A N 1
ATOM 2334 C CA . GLU A 1 283 ? -22.851 -4.449 61.754 1.00 81.06 283 GLU A CA 1
ATOM 2335 C C . GLU A 1 283 ? -24.147 -4.880 62.451 1.00 81.06 283 GLU A C 1
ATOM 2337 O O . GLU A 1 283 ? -24.134 -5.177 63.649 1.00 81.06 283 GLU A O 1
ATOM 2342 N N . ALA A 1 284 ? -25.266 -4.933 61.724 1.00 81.06 284 ALA A N 1
ATOM 2343 C CA . ALA A 1 284 ? -26.536 -5.407 62.259 1.00 81.06 284 ALA A CA 1
ATOM 2344 C C . ALA A 1 284 ? -26.487 -6.904 62.607 1.00 81.06 284 ALA A C 1
ATOM 2346 O O . ALA A 1 284 ? -27.028 -7.315 63.634 1.00 81.06 284 ALA A O 1
ATOM 2347 N N . GLU A 1 285 ? -25.817 -7.712 61.789 1.00 83.69 285 GLU A N 1
ATOM 2348 C CA . GLU A 1 285 ? -25.655 -9.149 62.007 1.00 83.69 285 GLU A CA 1
ATOM 2349 C C . GLU A 1 285 ? -24.717 -9.439 63.189 1.00 83.69 285 GLU A C 1
ATOM 2351 O O . GLU A 1 285 ? -25.078 -10.191 64.095 1.00 83.69 285 GLU A O 1
ATOM 23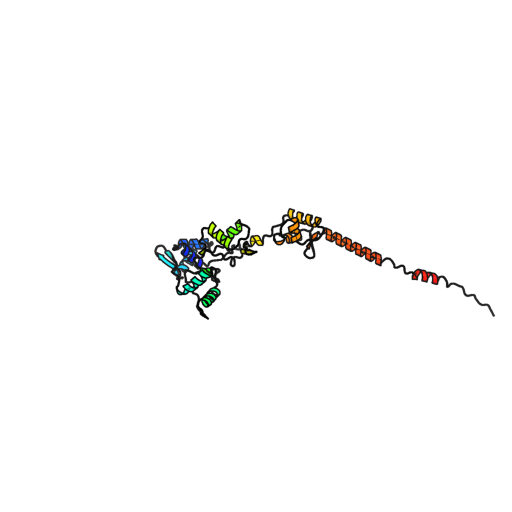56 N N . LEU A 1 286 ? -23.596 -8.717 63.291 1.00 80.62 286 LEU A N 1
ATOM 2357 C CA . LEU A 1 286 ? -22.704 -8.767 64.456 1.00 80.62 286 LEU A CA 1
ATOM 2358 C C . LEU A 1 286 ? -23.383 -8.299 65.753 1.00 80.62 286 LEU A C 1
ATOM 2360 O O . LEU A 1 286 ? -23.039 -8.778 66.835 1.00 80.62 286 LEU A O 1
ATOM 2364 N N . ARG A 1 287 ? -24.337 -7.359 65.686 1.00 79.31 287 ARG A N 1
ATOM 2365 C CA . ARG A 1 287 ? -25.142 -6.967 66.856 1.00 79.31 287 ARG A CA 1
ATOM 2366 C C . ARG A 1 287 ? -26.085 -8.078 67.303 1.00 79.31 287 ARG A C 1
ATOM 2368 O O . ARG A 1 287 ? -26.180 -8.297 68.505 1.00 79.31 287 ARG A O 1
ATOM 2375 N N . LYS A 1 288 ? -26.724 -8.793 66.372 1.00 77.94 288 LYS A N 1
ATOM 2376 C CA . LYS A 1 288 ? -27.577 -9.950 66.700 1.00 77.94 288 LYS A CA 1
ATOM 2377 C C . LYS A 1 288 ? -26.787 -11.082 67.355 1.00 77.94 288 LYS A C 1
ATOM 2379 O O . LYS A 1 288 ? -27.292 -11.709 68.275 1.00 77.94 288 LYS A O 1
ATOM 2384 N N . GLU A 1 289 ? -25.542 -11.316 66.942 1.00 73.69 289 GLU A N 1
ATOM 2385 C CA . GLU A 1 289 ? -24.675 -12.313 67.595 1.00 73.69 289 GLU A CA 1
ATOM 2386 C C . GLU A 1 289 ? -24.190 -11.891 68.993 1.00 73.69 289 GLU A C 1
ATOM 2388 O O . GLU A 1 289 ? -23.815 -12.742 69.798 1.00 73.69 289 GLU A O 1
ATOM 2393 N N . ARG A 1 290 ? -24.189 -10.586 69.294 1.00 67.19 290 ARG A N 1
ATOM 2394 C CA . ARG A 1 290 ? -23.795 -10.033 70.600 1.00 67.19 290 ARG A CA 1
ATOM 2395 C C . ARG A 1 290 ? -24.951 -9.851 71.576 1.00 67.19 290 ARG A C 1
ATOM 2397 O O . ARG A 1 290 ? -24.683 -9.483 72.720 1.00 67.19 290 ARG A O 1
ATOM 2404 N N . GLU A 1 291 ? -26.197 -10.087 71.168 1.00 62.62 291 GLU A N 1
ATOM 2405 C CA . GLU A 1 291 ? -27.272 -10.220 72.145 1.00 62.62 291 GLU A CA 1
ATOM 2406 C C . GLU A 1 291 ? -26.927 -11.421 73.029 1.00 62.62 291 GLU A C 1
ATOM 2408 O O . GLU A 1 291 ? -26.724 -12.526 72.511 1.00 62.62 291 GLU A O 1
ATOM 2413 N N . PRO A 1 292 ? -26.756 -11.217 74.348 1.00 56.78 292 PRO A N 1
ATOM 2414 C CA . PRO A 1 292 ? -26.440 -12.314 75.232 1.00 56.78 292 PRO A CA 1
ATOM 2415 C C . PRO A 1 292 ? -27.592 -13.297 75.096 1.00 56.78 292 PRO A C 1
ATOM 2417 O O . PRO A 1 292 ? -28.726 -12.973 75.436 1.00 56.78 292 PRO A O 1
ATOM 2420 N N . LYS A 1 293 ? -27.302 -14.492 74.569 1.00 59.34 293 LYS A N 1
ATOM 2421 C CA . LYS A 1 293 ? -28.149 -15.659 74.798 1.00 59.34 293 LYS A CA 1
ATOM 2422 C C . LYS A 1 293 ? -28.409 -15.643 76.296 1.00 59.34 293 LYS A C 1
ATOM 2424 O O . LYS A 1 293 ? -27.461 -15.837 77.051 1.00 59.34 293 LYS A O 1
ATOM 2429 N N . GLU A 1 294 ? -29.619 -15.296 76.719 1.00 56.31 294 GLU A N 1
ATOM 2430 C CA . GLU A 1 294 ? -30.013 -15.403 78.115 1.00 56.31 294 GLU A CA 1
ATOM 2431 C C . GLU A 1 294 ? -29.784 -16.866 78.473 1.00 56.31 294 GLU A C 1
ATOM 2433 O O . GLU A 1 294 ? -30.494 -17.744 77.989 1.00 56.31 294 GLU A O 1
ATOM 2438 N N . TRP A 1 295 ? -28.695 -17.145 79.191 1.00 56.69 295 TRP A N 1
ATOM 2439 C CA . TRP A 1 295 ? -28.418 -18.467 79.721 1.00 56.69 295 TRP A CA 1
ATOM 2440 C C . TRP A 1 295 ? -29.428 -18.652 80.852 1.00 56.69 295 TRP A C 1
ATOM 2442 O O . TRP A 1 295 ? -29.250 -18.027 81.900 1.00 56.69 295 TRP A O 1
ATOM 2452 N N . PRO A 1 296 ? -30.479 -19.477 80.683 1.00 57.72 296 PRO A N 1
ATOM 2453 C CA . PRO A 1 296 ? -31.497 -19.651 81.721 1.00 57.72 296 PRO A CA 1
ATOM 2454 C C . PRO A 1 296 ? -30.889 -20.260 82.997 1.00 57.72 296 PRO A C 1
ATOM 2456 O O . PRO A 1 296 ? -31.427 -20.126 84.090 1.00 57.72 296 PRO A O 1
ATOM 2459 N N . GLU A 1 297 ? -29.716 -20.883 82.863 1.00 57.59 297 GLU A N 1
ATOM 2460 C CA . GLU A 1 297 ? -29.007 -21.590 83.925 1.00 57.59 297 GLU A CA 1
ATOM 2461 C C . GLU A 1 297 ? -28.410 -20.664 85.001 1.00 57.59 297 GLU A C 1
ATOM 2463 O O . GLU A 1 297 ? -28.167 -21.115 86.119 1.00 57.59 297 GLU A O 1
ATOM 2468 N N . ALA A 1 298 ? -28.191 -19.372 84.721 1.00 57.91 298 ALA A N 1
ATOM 2469 C CA . ALA A 1 298 ? -27.593 -18.466 85.708 1.00 57.91 298 ALA A CA 1
ATOM 2470 C C . ALA A 1 298 ? -28.584 -18.051 86.815 1.00 57.91 298 ALA A C 1
ATOM 2472 O O . ALA A 1 298 ? -28.195 -17.950 87.980 1.00 57.91 298 ALA A O 1
ATOM 2473 N N . GLU A 1 299 ? -29.868 -17.861 86.486 1.00 58.31 299 GLU A N 1
ATOM 2474 C CA . GLU A 1 299 ? -30.906 -17.581 87.491 1.00 58.31 299 GLU A CA 1
ATOM 2475 C C . GLU A 1 299 ? -31.315 -18.838 88.272 1.00 58.31 299 GLU A C 1
ATOM 2477 O O . GLU A 1 299 ? -31.601 -18.748 89.469 1.00 58.31 299 GLU A O 1
ATOM 2482 N N . GLU A 1 300 ? -31.2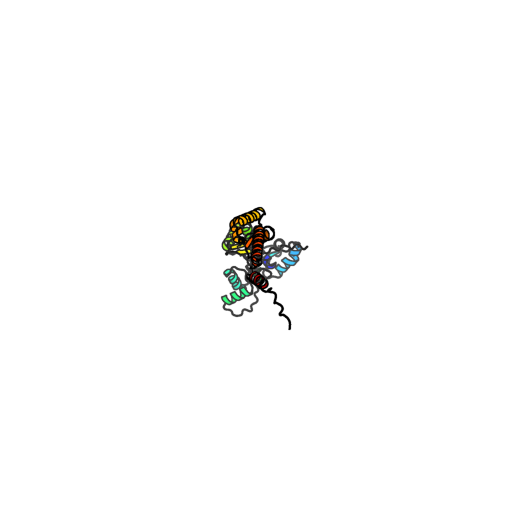92 -20.019 87.644 1.00 59.03 300 GLU A N 1
ATOM 2483 C CA . GLU A 1 300 ? -31.557 -21.288 88.336 1.00 59.03 300 GLU A CA 1
ATOM 2484 C C . GLU A 1 300 ? -30.436 -21.655 89.323 1.00 59.03 300 GLU A C 1
ATOM 2486 O O . GLU A 1 300 ? -30.724 -22.030 90.463 1.00 59.03 300 GLU A O 1
ATOM 2491 N N . MET A 1 301 ? -29.163 -21.450 88.955 1.00 59.53 301 MET A N 1
ATOM 2492 C CA . MET A 1 301 ? -28.036 -21.661 89.874 1.00 59.53 301 MET A CA 1
ATOM 2493 C C . MET A 1 301 ? -28.018 -20.659 91.039 1.00 59.53 301 MET A C 1
ATOM 2495 O O . MET A 1 301 ? -27.670 -21.030 92.161 1.00 59.53 301 MET A O 1
ATOM 2499 N N . ALA A 1 302 ? -28.442 -19.409 90.823 1.00 60.47 302 ALA A N 1
ATOM 2500 C CA . ALA A 1 302 ? -28.542 -18.420 91.899 1.00 60.47 302 ALA A CA 1
ATOM 2501 C C . ALA A 1 302 ? -29.657 -18.750 92.911 1.00 60.47 302 ALA A C 1
ATOM 2503 O O . ALA A 1 302 ? -29.514 -18.454 94.097 1.00 60.47 302 ALA A O 1
ATOM 2504 N N . ARG A 1 303 ? -30.746 -19.402 92.475 1.00 61.72 303 ARG A N 1
ATOM 2505 C CA . ARG A 1 303 ? -31.823 -19.857 93.373 1.00 61.72 303 ARG A CA 1
ATOM 2506 C C . ARG A 1 303 ? -31.436 -21.083 94.202 1.00 61.72 303 ARG A C 1
ATOM 2508 O O . ARG A 1 303 ? -31.830 -21.150 95.360 1.00 61.72 303 ARG A O 1
ATOM 2515 N N . GLN A 1 304 ? -30.630 -22.003 93.667 1.00 59.50 304 GLN A N 1
ATOM 2516 C CA . GLN A 1 304 ? -30.148 -23.166 94.432 1.00 59.50 304 GLN A CA 1
ATOM 2517 C C . GLN A 1 304 ? -29.116 -22.813 95.518 1.00 59.50 304 GLN A C 1
ATOM 2519 O O . GLN A 1 304 ? -28.986 -23.548 96.493 1.00 59.50 304 GLN A O 1
ATOM 2524 N N . ALA A 1 305 ? -28.403 -21.689 95.402 1.00 59.09 305 ALA A N 1
ATOM 2525 C CA . ALA A 1 305 ? -27.388 -21.290 96.382 1.00 59.09 305 ALA A CA 1
ATOM 2526 C C . ALA A 1 305 ? -27.953 -20.632 97.662 1.00 59.09 305 ALA A C 1
ATOM 2528 O O . ALA A 1 305 ? -27.231 -20.510 98.649 1.00 59.09 305 ALA A O 1
ATOM 2529 N N . LEU A 1 306 ? -29.223 -20.209 97.665 1.00 57.84 306 LEU A N 1
ATOM 2530 C CA . LEU A 1 306 ? -29.862 -19.511 98.794 1.00 57.84 306 LEU A CA 1
ATOM 2531 C C . LEU A 1 306 ? -30.629 -20.435 99.762 1.00 57.84 306 LEU A C 1
ATOM 2533 O O . LEU A 1 306 ? -31.117 -19.948 100.776 1.00 57.84 306 LEU A O 1
ATOM 2537 N N . ASP A 1 307 ? -30.695 -21.744 99.492 1.00 54.53 307 ASP A N 1
ATOM 2538 C CA . ASP A 1 307 ? -31.485 -22.723 100.268 1.00 54.53 307 ASP A CA 1
ATOM 2539 C C . ASP A 1 307 ? -30.633 -23.636 101.185 1.00 54.53 307 ASP A C 1
ATOM 2541 O O . ASP A 1 307 ? -31.101 -24.656 101.677 1.00 54.53 307 ASP A O 1
ATOM 2545 N N . LEU A 1 308 ? -29.353 -23.304 101.421 1.00 55.78 308 LEU A N 1
ATOM 2546 C CA . LEU A 1 308 ? -28.414 -24.145 102.195 1.00 55.78 308 LEU A CA 1
ATOM 2547 C C . LEU A 1 308 ? -27.924 -23.532 103.520 1.00 55.78 308 LEU A C 1
ATOM 2549 O O . LEU A 1 308 ? -26.911 -23.969 104.065 1.00 55.78 308 LEU A O 1
ATOM 2553 N N . SER A 1 309 ? -28.631 -22.551 104.084 1.00 56.31 309 SER A N 1
ATOM 2554 C CA . SER A 1 309 ? -28.321 -22.013 105.417 1.00 56.31 309 SER A CA 1
ATOM 2555 C C . SER A 1 309 ? -29.381 -22.388 106.458 1.00 56.31 309 SER A C 1
ATOM 2557 O O . SER A 1 309 ? -30.114 -21.524 106.936 1.00 56.31 309 SER A O 1
ATOM 2559 N N . GLU A 1 310 ? -29.441 -23.667 106.836 1.00 57.69 310 GLU A N 1
ATOM 2560 C CA . GLU A 1 310 ? -30.008 -24.090 108.125 1.00 57.69 310 GLU A CA 1
ATOM 2561 C C . GLU A 1 310 ? -28.875 -24.266 109.159 1.00 57.69 310 GLU A C 1
ATOM 2563 O O . GLU A 1 310 ? -27.870 -24.921 108.864 1.00 57.69 310 GLU A O 1
ATOM 2568 N N . PRO A 1 311 ? -28.987 -23.688 110.372 1.00 55.25 311 PRO A N 1
ATOM 2569 C CA . PRO A 1 311 ? -27.984 -23.840 111.419 1.00 55.25 311 PRO A CA 1
ATOM 2570 C C . PRO A 1 311 ? -28.155 -25.181 112.147 1.00 55.25 311 PRO A C 1
ATOM 2572 O O . PRO A 1 311 ? -29.205 -25.465 112.722 1.00 55.25 311 PRO A O 1
ATOM 2575 N N . ALA A 1 312 ? -27.098 -25.995 112.153 1.00 52.19 312 ALA A N 1
ATOM 2576 C CA . ALA A 1 312 ? -27.035 -27.220 112.941 1.00 52.19 312 ALA A CA 1
ATOM 2577 C C . ALA A 1 312 ? -26.992 -26.895 114.443 1.00 52.19 312 ALA A C 1
ATOM 2579 O O . ALA A 1 312 ? -26.130 -26.148 114.909 1.00 52.19 312 ALA A O 1
ATOM 2580 N N . ALA A 1 313 ? -27.945 -27.472 115.173 1.00 51.81 313 ALA A N 1
ATOM 2581 C CA . ALA A 1 313 ? -28.067 -27.414 116.619 1.00 51.81 313 ALA A CA 1
ATOM 2582 C C . ALA A 1 313 ? -26.888 -28.105 117.327 1.00 51.81 313 ALA A C 1
ATOM 2584 O O . ALA A 1 313 ? -26.441 -29.181 116.924 1.00 51.81 313 ALA A O 1
ATOM 2585 N N . GLU A 1 314 ? -26.424 -27.480 118.408 1.00 50.31 314 GLU A N 1
ATOM 2586 C CA . GLU A 1 314 ? -25.538 -28.073 119.412 1.00 50.31 314 GLU A CA 1
ATOM 2587 C C . GLU A 1 314 ? -26.232 -29.256 120.109 1.00 50.31 314 GLU A C 1
ATOM 2589 O O . GLU A 1 314 ? -27.418 -29.144 120.436 1.00 50.31 314 GLU A O 1
ATOM 2594 N N . PRO A 1 315 ? -25.524 -30.358 120.412 1.00 56.03 315 PRO A N 1
ATOM 2595 C CA . PRO A 1 315 ? -25.965 -31.285 121.433 1.00 56.03 315 PRO A CA 1
ATOM 2596 C C . PRO A 1 315 ? -25.223 -31.064 122.753 1.00 56.03 315 PRO A C 1
ATOM 2598 O O . PRO A 1 315 ? -24.019 -30.807 122.812 1.00 56.03 315 PRO A O 1
ATOM 2601 N N . GLU A 1 316 ? -26.035 -31.188 123.793 1.00 48.22 316 GLU A N 1
ATOM 2602 C CA . GLU A 1 316 ? -25.773 -31.045 125.212 1.00 48.22 316 GLU A CA 1
ATOM 2603 C C . GLU A 1 316 ? -24.762 -32.054 125.785 1.00 48.22 316 GLU A C 1
ATOM 2605 O O . GLU A 1 316 ? -24.488 -33.121 125.237 1.00 48.22 316 GLU A O 1
ATOM 2610 N N . SER A 1 317 ? -24.258 -31.642 126.946 1.00 45.16 317 SER A N 1
ATOM 2611 C CA . SER A 1 317 ? -23.554 -32.351 128.017 1.00 45.16 317 SER A CA 1
ATOM 2612 C C . SER A 1 317 ? -23.815 -33.850 128.208 1.00 45.16 317 SER A C 1
ATOM 2614 O O . SER A 1 317 ? -24.970 -34.267 128.260 1.00 45.16 317 SER A O 1
ATOM 2616 N N . GLU A 1 318 ? -22.747 -34.572 128.569 1.00 47.44 318 GLU A N 1
ATOM 2617 C CA . GLU A 1 318 ? -22.613 -35.257 129.875 1.00 47.44 318 GLU A CA 1
ATOM 2618 C C . GLU A 1 318 ? -21.141 -35.416 130.287 1.00 47.44 318 GLU A C 1
ATOM 2620 O O . GLU A 1 318 ? -20.306 -35.749 129.411 1.00 47.44 318 GLU A O 1
#

pLDDT: mean 86.48, std 14.8, range [28.62, 98.12]

Secondary structure (DSSP, 8-state):
--------SSPPBPHHHHHHHHHHHHSEEEHHHHHHHHHHHS-TTS-HHHHIIIIIHHHHHH-TTEEEEETTTTEEEEPPPPGGGHHHHHHHHHH-S-B-HHHHHHHHHHHHT-TT-------SS-TTEEEETTTTEEEETT-EE-HHHHHHHHHHH-S-B-HHHHHHHHHHHHT--TTTEE--GGG-TTEEEETTEEEEHHHHH--B---HHHHHHHHHHHHHH-S-B-HHHHHHHHHSS-GGGB-HHHHHHHSTTEEEETTEEEEHHHHHHHHHHHHHHHHHHHHHHHS----THHHHHHHHTTS--PPPPPPP--

Sequence (318 aa):
MAKKSQQSSGPSYSLLALLKRTLFLHETSNLDELAEEVHDYMLKDQSYEQIKDRYVQPILHKNPSFREVEETENVWRLTEGNKINDSIYEVFQKHHMPLSERQILNRLAKAQHLDGLNTSLDLKNDARFSDLEGGKYWILSEWIVINEYARSILLRVKSGLTEKELIQRVVGEYGLDEDQVIFIPKLDERFVKKEKKWVLKRFVEQKTKLRPARVERLYQYLLKAGAPLNADELTTGALNMPANSTDVHEKLSEDPRFVLENGKWDLRSRQEDRKVSLFSEIEAELRKEREPKEWPEAEEMARQALDLSEPAAEPESE

Radius of gyration: 41.13 Å; chains: 1; bounding box: 58×54×160 Å

Foldseek 3Di:
DDPPPPPPLFWDFDLLLQLLLVQVVVQKDALQVSLVSCCVRDPVVDDSVCSSPVPRVVSQVPALQKDQPDPVRRMIHGDAFDPVCVLLVVVCLVPVAWDAPVRSVVVCCVVVVDPDPPDDDPQSRGSQWTAIPVRRTIHGSLADACQVVLVVVLVVVVDFDAPVRSLVCSCVVVVDDSSRYGYDCVSGQQWDQDPNTTHGPCSQPPQPEDDPVLVVQLVVVLVVVVDWAAQQCSCCVRPVDGSSSHPVVVVQVPDPQWDADPRTIHGPVVVVVVVVVVVVVVVVVVVVVPPPPPPVVVVVVVVVVVPPDDDDDDDDDD